Protein AF-A0A4W5QBX3-F1 (afdb_monomer)

Mean predicted aligned error: 14.43 Å

Solvent-accessible surface area (backbone atoms only — not comparable to full-atom values): 14712 Å² total; per-residue (Å²): 121,69,70,59,57,56,52,54,55,37,54,56,52,42,50,60,55,52,44,35,53,56,26,33,59,58,36,80,72,40,35,85,55,50,39,66,34,94,61,33,30,77,83,31,37,89,31,21,78,48,14,6,40,46,46,66,58,32,47,41,42,73,46,80,48,21,86,90,74,59,48,62,76,50,75,52,48,86,57,48,71,67,30,49,48,46,57,30,43,49,45,31,48,71,44,19,46,17,63,48,36,85,30,53,42,80,46,98,50,99,69,30,49,32,43,66,50,84,68,85,70,41,52,67,57,55,50,53,43,46,71,48,32,70,88,52,66,43,61,62,43,55,70,84,60,89,83,67,90,88,55,91,73,70,73,43,94,66,63,40,39,34,52,101,68,48,68,50,40,75,83,65,65,66,79,72,74,77,70,61,96,58,97,68,96,73,80,87,81,58,71,75,56,50,43,51,49,38,56,38,47,55,57,42,50,52,35,63,70,33,79,84,39,90,64,22,74,52,66,40,58,38,81,82,45,52,34,36,58,79,72,88,64,96,44,73,73,58,50,72,33,67,66,49,44,26,40,53,54,54,36,72,73,91

InterPro domains:
  IPR004269 Folate receptor [PTHR10517] (12-171)
  IPR018143 Folate receptor-like [PF03024] (23-152)

Nearest PDB structures (foldseek):
  4kn2-assembly1_A  TM=9.690E-01  e=6.017E-19  Homo sapiens
  4lrh-assembly4_D  TM=9.739E-01  e=1.534E-18  Homo sapiens
  5f4q-assembly3_C  TM=9.404E-01  e=2.042E-15  Homo sapiens
  5jkd-assembly1_B  TM=9.215E-01  e=1.926E-15  Homo sapiens
  5f4e-assembly1_B  TM=9.078E-01  e=6.974E-15  Homo sapiens

Secondary structure (DSSP, 8-state):
-HHHHHHHHHHHHHHHHHHHHS---SSSS--SS-B--TT--GGGGGGTTSBSS-HHHHHHTTSTT-TTT---TTBTBPPPHHHHHHHHHHHHHHHH-TT-GGGEEEEEETTEEEEE------HHHHHHHHHHHTTS--S-SBSSS----SS-------SEEEETTEEEETT---------SS----PPPPHHHHHHHHHHHHHHHHHHH-TTSTTGGGSSBPTTSS-B-PPP-SSHHHHTSHHHHHHHHHTT--

Sequence (254 aa):
MWWVGVLLLSLASRAQSLEKLNMCMDAKHHKKEPGAEGQLYQQCAPWKDNACCTANTSAEAHDDNSYLYNFNWNHCGVMTNKCKKHFTQDTCFYECSPHLGPWIQQVDQSWRKERILHVPLCQEDCHSWWDDCKDDFTCKQDWHYGWDWTTGAVVEWVESFRFLCVHITKELTWSTHTNSREEGTTTPHPPQEAEKKCRVQREALKIVKDSSHLSHRLFTLIPLGKRCRCTKSGTNRTLNSFYPQAIRLMNYLH

pLDDT: mean 71.11, std 18.35, range [27.83, 97.44]

Organism: NCBI:txid62062

Radius of gyration: 20.68 Å; Cα contacts (8 Å, |Δi|>4): 337; chains: 1; bounding box: 44×44×66 Å

Foldseek 3Di:
DVVVVVLVVLVVLQCVLVDLQFAAFQAQAFDRGWAAACQQDDLLVVLRGTWRHHNVQRVQLLDACGPPNRHHPQLQHDFDPQLSVLSSNVSSCQRTRRRQRLQWDADDDPGGRIAGEDPLDALVSLVSNCVSCVPPWDQDQEPPDDDDPPDNGDIDDDQWHDDRHDIHGVVSPDPPPPPDPPPDDDDDDDNVVRNVLNVLQVVLVVLCPDPVRPCVQQQDDDSNNQFGDQDDDDDPVVCPDSSNSSRVSVSVSD

Structure (mmCIF, N/CA/C/O backbone):
data_AF-A0A4W5QBX3-F1
#
_entry.id   AF-A0A4W5QBX3-F1
#
loop_
_atom_site.group_PDB
_atom_site.id
_atom_site.type_symbol
_atom_site.label_atom_id
_atom_site.label_alt_id
_atom_site.label_comp_id
_atom_site.label_asym_id
_atom_site.label_entity_id
_atom_site.label_seq_id
_atom_site.pdbx_PDB_ins_code
_atom_site.Cartn_x
_atom_site.Cartn_y
_atom_site.Cartn_z
_atom_site.occupancy
_atom_site.B_iso_or_equiv
_atom_site.auth_seq_id
_atom_site.auth_comp_id
_atom_site.auth_asym_id
_atom_site.auth_atom_id
_atom_site.pdbx_PDB_model_num
ATOM 1 N N . MET A 1 1 ? -15.078 14.074 47.016 1.00 48.69 1 MET A N 1
ATOM 2 C CA . MET A 1 1 ? -14.606 14.898 45.874 1.00 48.69 1 MET A CA 1
ATOM 3 C C . MET A 1 1 ? -13.404 14.302 45.127 1.00 48.69 1 MET A C 1
ATOM 5 O O . MET A 1 1 ? -13.263 14.584 43.949 1.00 48.69 1 MET A O 1
ATOM 9 N N . TRP A 1 2 ? -12.591 13.421 45.730 1.00 44.94 2 TRP A N 1
ATOM 10 C CA . TRP A 1 2 ?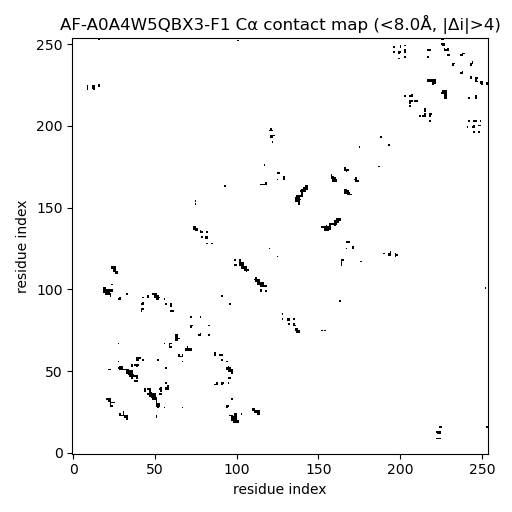 -11.439 12.781 45.058 1.00 44.94 2 TRP A CA 1
ATOM 11 C C . TRP A 1 2 ? -11.806 11.737 43.980 1.00 44.94 2 TRP A C 1
ATOM 13 O O . TRP A 1 2 ? -11.118 11.605 42.973 1.00 44.94 2 TRP A O 1
ATOM 23 N N . TRP A 1 3 ? -12.943 11.052 44.140 1.00 40.66 3 TRP A N 1
ATOM 24 C CA . TRP A 1 3 ? -13.435 10.043 43.190 1.00 40.66 3 TRP A CA 1
ATOM 25 C C . TRP A 1 3 ? -13.812 10.611 41.812 1.00 40.66 3 TRP A C 1
ATOM 27 O O . TRP A 1 3 ? -13.661 9.921 40.810 1.00 40.66 3 TRP A O 1
ATOM 37 N N . VAL A 1 4 ? -14.247 11.875 41.745 1.00 51.78 4 VAL A N 1
ATOM 38 C CA . VAL A 1 4 ? -14.633 12.538 40.485 1.00 51.78 4 VAL A CA 1
ATOM 39 C C . VAL A 1 4 ? -13.396 12.897 39.649 1.00 51.78 4 VAL A C 1
ATOM 41 O O . VAL A 1 4 ? -13.407 12.722 38.434 1.00 51.78 4 VAL A O 1
ATOM 44 N N . GLY A 1 5 ? -12.294 13.306 40.292 1.00 47.97 5 GLY A N 1
ATOM 45 C CA . GLY A 1 5 ? -11.029 13.617 39.611 1.00 47.97 5 GLY A CA 1
ATOM 46 C C . GLY A 1 5 ? -10.346 12.387 39.000 1.00 47.97 5 GLY A C 1
ATOM 47 O O . GLY A 1 5 ? -9.851 12.453 37.878 1.00 47.97 5 GLY A O 1
ATOM 48 N N . VAL A 1 6 ? -10.391 11.238 39.685 1.00 55.91 6 VAL A N 1
ATOM 49 C CA . VAL A 1 6 ? -9.863 9.957 39.167 1.00 55.91 6 VAL A CA 1
ATOM 50 C C . VAL A 1 6 ? -10.701 9.435 37.987 1.00 55.91 6 VAL A C 1
ATOM 52 O O . VAL A 1 6 ? -10.156 8.882 37.026 1.00 55.91 6 VAL A O 1
ATOM 55 N N . LEU A 1 7 ? -12.021 9.652 38.008 1.00 50.53 7 LEU A N 1
ATOM 56 C CA . LEU A 1 7 ? -12.907 9.298 36.894 1.00 50.53 7 LEU A CA 1
ATOM 57 C C . LEU A 1 7 ? -12.647 10.164 35.647 1.00 50.53 7 LEU A C 1
ATOM 59 O O . LEU A 1 7 ? -12.605 9.638 34.539 1.00 50.53 7 LEU A O 1
ATOM 63 N N . LEU A 1 8 ? -12.405 11.468 35.820 1.00 49.91 8 LEU A N 1
ATOM 64 C CA . LEU A 1 8 ? -12.096 12.385 34.714 1.00 49.91 8 LEU A CA 1
ATOM 65 C C . LEU A 1 8 ? -10.722 12.104 34.081 1.00 49.91 8 LEU A C 1
ATOM 67 O O . LEU A 1 8 ? -10.604 12.090 32.858 1.00 49.91 8 LEU A O 1
ATOM 71 N N . LEU A 1 9 ? -9.702 11.798 34.891 1.00 49.25 9 LEU A N 1
ATOM 72 C CA . LEU A 1 9 ? -8.373 11.411 34.395 1.00 49.25 9 LEU A CA 1
ATOM 73 C C . LEU A 1 9 ? -8.393 10.076 33.627 1.00 49.25 9 LEU A C 1
ATOM 75 O O . LEU A 1 9 ? -7.738 9.952 32.595 1.00 49.25 9 LEU A O 1
ATOM 79 N N . SER A 1 10 ? -9.173 9.088 34.078 1.00 47.38 10 SER A N 1
ATOM 80 C CA . SER A 1 10 ? -9.289 7.793 33.382 1.00 47.38 10 SER A CA 1
ATOM 81 C C . SER A 1 10 ? -10.075 7.862 32.063 1.00 47.38 10 SER A C 1
ATOM 83 O O . SER A 1 10 ? -9.756 7.119 31.132 1.00 47.38 10 SER A O 1
ATOM 85 N N . LEU A 1 11 ? -11.048 8.774 31.937 1.00 46.06 11 LEU A N 1
ATOM 86 C CA . LEU A 1 11 ? -11.753 9.050 30.676 1.00 46.06 11 LEU A CA 1
ATOM 87 C C . LEU A 1 11 ? -10.828 9.674 29.616 1.00 46.06 11 LEU A C 1
ATOM 89 O O . LEU A 1 11 ? -10.853 9.240 28.465 1.00 46.06 11 LEU A O 1
ATOM 93 N N . ALA A 1 12 ? -9.966 10.620 30.002 1.00 48.03 12 ALA A N 1
ATOM 94 C CA . ALA A 1 12 ? -9.015 11.263 29.091 1.00 48.03 12 ALA A CA 1
ATOM 95 C C . ALA A 1 12 ? -7.960 10.282 28.537 1.00 48.03 12 ALA A C 1
ATOM 97 O O . ALA A 1 12 ? -7.691 10.270 27.338 1.00 48.03 12 ALA A O 1
ATOM 98 N N . SER A 1 13 ? -7.408 9.394 29.376 1.00 42.81 13 SER A N 1
ATOM 99 C CA . SER A 1 13 ? -6.432 8.383 28.928 1.00 42.81 13 SER A CA 1
ATOM 100 C C . SER A 1 13 ? -7.038 7.300 28.024 1.00 42.81 13 SER A C 1
ATOM 102 O O . SER A 1 13 ? -6.331 6.720 27.205 1.00 42.81 13 SER A O 1
ATOM 104 N N . ARG A 1 14 ? -8.342 7.010 28.162 1.00 40.38 14 ARG A N 1
ATOM 105 C CA . ARG A 1 14 ? -9.081 6.078 27.290 1.00 40.38 14 ARG A CA 1
ATOM 106 C C . ARG A 1 14 ? -9.292 6.626 25.879 1.00 40.38 14 ARG A C 1
ATOM 108 O O . ARG A 1 14 ? -9.291 5.839 24.938 1.00 40.38 14 ARG A O 1
ATOM 115 N N . ALA A 1 15 ? -9.481 7.937 25.741 1.00 45.97 15 ALA A N 1
ATOM 116 C CA . ALA A 1 15 ? -9.607 8.583 24.438 1.00 45.97 15 ALA A CA 1
ATOM 117 C C . ALA A 1 15 ? -8.296 8.467 23.642 1.00 45.97 15 ALA A C 1
ATOM 119 O O . ALA A 1 15 ? -8.322 8.024 22.502 1.00 45.97 15 ALA A O 1
ATOM 120 N N . GLN A 1 16 ? -7.152 8.722 24.285 1.00 46.53 16 GLN A N 1
ATOM 121 C CA . GLN A 1 16 ? -5.835 8.771 23.631 1.00 46.53 16 GLN A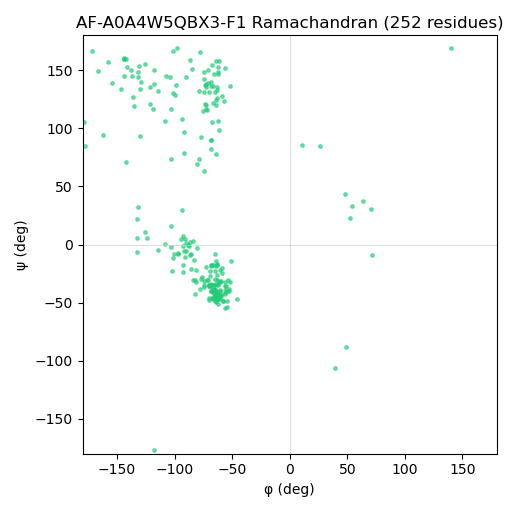 CA 1
ATOM 122 C C . GLN A 1 16 ? -5.337 7.430 23.054 1.00 46.53 16 GLN A C 1
ATOM 124 O O . GLN A 1 16 ? -4.653 7.419 22.033 1.00 46.53 16 GLN A O 1
ATOM 129 N N . SER A 1 17 ? -5.632 6.282 23.683 1.00 52.75 17 SER A N 1
ATOM 130 C CA . SER A 1 17 ? -5.191 4.974 23.156 1.00 52.75 17 SER A CA 1
ATOM 131 C C . SER A 1 17 ? -6.096 4.437 22.044 1.00 52.75 17 SER A C 1
ATOM 133 O O . SER A 1 17 ? -5.606 3.801 21.114 1.00 52.75 17 SER A O 1
ATOM 135 N N . LEU A 1 18 ? -7.400 4.730 22.101 1.00 51.66 18 LEU A N 1
ATOM 136 C CA . LEU A 1 18 ? -8.335 4.435 21.013 1.00 51.66 18 LEU A CA 1
ATOM 137 C C . LEU A 1 18 ? -8.081 5.336 19.794 1.00 51.66 18 LEU A C 1
ATOM 139 O O . LEU A 1 18 ? -8.199 4.869 18.665 1.00 51.66 18 LEU A O 1
ATOM 143 N N . GLU A 1 19 ? -7.674 6.586 20.029 1.00 57.75 19 GLU A N 1
ATOM 144 C CA . GLU A 1 19 ? -7.295 7.557 18.997 1.00 57.75 19 GLU A CA 1
ATOM 145 C C . GLU A 1 19 ? -6.168 7.016 18.103 1.00 57.75 19 GLU A C 1
ATOM 147 O O . GLU A 1 19 ? -6.291 7.053 16.885 1.00 57.75 19 GLU A O 1
ATOM 152 N N . LYS A 1 20 ? -5.137 6.369 18.668 1.00 67.62 20 LYS A N 1
ATOM 153 C CA . LYS A 1 20 ? -4.067 5.746 17.863 1.00 67.62 20 LYS A CA 1
ATOM 154 C C . LYS A 1 20 ? -4.501 4.517 17.061 1.00 67.62 20 LYS A C 1
ATOM 156 O O . LYS A 1 20 ? -3.836 4.162 16.094 1.00 67.62 20 LYS A O 1
ATOM 161 N N . LEU A 1 21 ? -5.569 3.825 17.452 1.00 66.50 21 LEU A N 1
ATOM 162 C CA . LEU A 1 21 ? -6.006 2.598 16.773 1.00 66.50 21 LEU A CA 1
ATOM 163 C C . LEU A 1 21 ? -7.019 2.862 15.650 1.00 66.50 21 LEU A C 1
ATOM 165 O O . LEU A 1 21 ? -7.329 1.946 14.891 1.00 66.50 21 LEU A O 1
ATOM 169 N N . ASN A 1 22 ? -7.543 4.086 15.571 1.00 83.69 22 ASN A N 1
ATOM 170 C CA . ASN A 1 22 ? -8.511 4.516 14.573 1.00 83.69 22 ASN A CA 1
ATOM 171 C C . ASN A 1 22 ? -8.223 5.962 14.151 1.00 83.69 22 ASN A C 1
ATOM 173 O O . ASN A 1 22 ? -8.966 6.881 14.494 1.00 83.69 22 ASN A O 1
ATOM 177 N N . MET A 1 23 ? -7.135 6.148 13.408 1.00 89.62 23 MET A N 1
ATOM 178 C CA . MET A 1 23 ? -6.712 7.443 12.880 1.00 89.62 23 MET A CA 1
ATOM 179 C C . MET A 1 23 ? -6.094 7.303 11.492 1.00 89.62 23 MET A C 1
ATOM 181 O O . MET A 1 23 ? -5.636 6.229 11.102 1.00 89.62 23 MET A O 1
ATOM 185 N N . CYS A 1 24 ? -6.044 8.418 10.774 1.00 94.31 24 CYS A N 1
ATOM 186 C CA . CYS A 1 24 ? -5.325 8.537 9.515 1.00 94.31 24 CYS A CA 1
ATOM 187 C C . CYS A 1 24 ? -4.024 9.305 9.742 1.00 94.31 24 CYS A C 1
ATOM 189 O O . CYS A 1 24 ? -3.992 10.223 10.559 1.00 94.31 24 CYS A O 1
ATOM 191 N N . MET A 1 25 ? -2.960 8.925 9.034 1.00 93.19 25 MET A N 1
ATOM 192 C CA . MET A 1 25 ? -1.722 9.706 9.038 1.00 93.19 25 MET A CA 1
ATOM 193 C C . MET A 1 25 ? -1.870 10.984 8.211 1.00 93.19 25 MET A C 1
ATOM 195 O O . MET A 1 25 ? -2.567 10.984 7.199 1.00 93.19 25 MET A O 1
ATOM 199 N N . ASP A 1 26 ? -1.167 12.047 8.596 1.00 93.06 26 ASP A N 1
ATOM 200 C CA . ASP A 1 26 ? -1.040 13.286 7.815 1.00 93.06 26 ASP A CA 1
ATOM 201 C C . ASP A 1 26 ? -0.013 13.105 6.676 1.00 93.06 26 ASP A C 1
ATOM 203 O O . ASP A 1 26 ? 1.140 13.560 6.727 1.00 93.06 26 ASP A O 1
ATOM 207 N N . ALA A 1 27 ? -0.437 12.358 5.654 1.00 90.75 27 ALA A N 1
ATOM 208 C CA . ALA A 1 27 ? 0.294 12.128 4.412 1.00 90.75 27 ALA A CA 1
ATOM 209 C C . ALA A 1 27 ? -0.480 12.670 3.194 1.00 90.75 27 ALA A C 1
ATOM 211 O O . ALA A 1 27 ? -1.511 13.325 3.319 1.00 90.75 27 ALA A O 1
ATOM 212 N N . LYS A 1 28 ? 0.060 12.450 1.990 1.00 90.31 28 LYS A N 1
ATOM 213 C CA . LYS A 1 28 ? -0.331 13.171 0.767 1.00 90.31 28 LYS A CA 1
ATOM 214 C C . LYS A 1 28 ? -1.806 13.004 0.368 1.00 90.31 28 LYS A C 1
ATOM 216 O O . LYS A 1 28 ? -2.397 13.969 -0.108 1.00 90.31 28 LYS A O 1
ATOM 221 N N . HIS A 1 29 ? -2.378 11.806 0.528 1.00 93.44 29 HIS A N 1
ATOM 222 C CA . HIS A 1 29 ? -3.713 11.457 0.001 1.00 93.44 29 HIS A CA 1
ATOM 223 C C . HIS A 1 29 ? -4.694 10.955 1.065 1.00 93.44 29 HIS A C 1
ATOM 225 O O . HIS A 1 29 ? -5.811 10.547 0.731 1.00 93.44 29 HIS A O 1
ATOM 231 N N . HIS A 1 30 ? -4.295 10.988 2.336 1.00 96.31 30 HIS A N 1
ATOM 232 C CA . HIS A 1 30 ? -5.123 10.544 3.450 1.00 96.31 30 HIS A CA 1
ATOM 233 C C . HIS A 1 30 ? -6.216 11.561 3.754 1.00 96.31 30 HIS A C 1
ATOM 235 O O . HIS A 1 30 ? -6.016 12.776 3.733 1.00 96.31 30 HIS A O 1
ATOM 241 N N . LYS A 1 31 ? -7.392 11.050 4.108 1.00 96.88 31 LYS A N 1
ATOM 242 C CA . LYS A 1 31 ? -8.423 11.831 4.785 1.00 96.88 31 LYS A CA 1
ATOM 243 C C . LYS A 1 31 ? -7.920 12.260 6.160 1.00 96.88 31 LYS A C 1
ATOM 245 O O . LYS A 1 31 ? -7.072 11.608 6.761 1.00 96.88 31 LYS A O 1
ATOM 250 N N . LYS A 1 32 ? -8.518 13.322 6.698 1.00 95.25 32 LYS A N 1
ATOM 251 C CA . LYS A 1 32 ? -8.208 13.799 8.051 1.00 95.25 32 LYS A CA 1
ATOM 252 C C . LYS A 1 32 ? -8.594 12.784 9.133 1.00 95.25 32 LYS A C 1
ATOM 254 O O . LYS A 1 32 ? -7.870 12.621 10.106 1.00 95.25 32 LYS A O 1
ATOM 259 N N . GLU A 1 33 ? -9.734 12.119 8.965 1.00 94.38 33 GLU A N 1
ATOM 260 C CA . GLU A 1 33 ? -10.266 11.144 9.919 1.00 94.38 33 GLU A CA 1
ATOM 261 C C . GLU A 1 33 ? -10.830 9.920 9.177 1.00 94.38 33 GLU A C 1
ATOM 263 O O . GLU A 1 33 ? -11.298 10.057 8.036 1.00 94.38 33 GLU A O 1
ATOM 268 N N . PRO A 1 34 ? -10.798 8.723 9.796 1.00 95.62 34 PRO A N 1
ATOM 269 C CA . PRO A 1 34 ? -11.403 7.528 9.225 1.00 95.62 34 PRO A CA 1
ATOM 270 C C . PRO A 1 34 ? -12.915 7.673 9.046 1.00 95.62 34 PRO A C 1
ATOM 272 O O . PRO A 1 34 ? -13.600 8.293 9.859 1.00 95.62 34 PRO A O 1
ATOM 275 N N . GLY A 1 35 ? -13.456 7.044 8.008 1.00 94.00 35 GLY A N 1
ATOM 276 C CA . GLY A 1 35 ? -14.900 6.975 7.811 1.00 94.00 35 GLY A CA 1
ATOM 277 C C . GLY A 1 35 ? -15.294 6.043 6.676 1.00 94.00 35 GLY A C 1
ATOM 278 O O . GLY A 1 35 ? -14.444 5.635 5.881 1.00 94.00 35 GLY A O 1
ATOM 279 N N . ALA A 1 36 ? -16.582 5.709 6.611 1.00 95.38 36 ALA A N 1
ATOM 280 C CA . ALA A 1 36 ? -17.123 4.837 5.578 1.00 95.38 36 ALA A CA 1
ATOM 281 C C . ALA A 1 36 ? -16.981 5.454 4.174 1.00 95.38 36 ALA A C 1
ATOM 283 O O . ALA A 1 36 ? -17.284 6.624 3.956 1.00 95.38 36 ALA A O 1
ATOM 284 N N . GLU A 1 37 ? -16.557 4.629 3.225 1.00 91.06 37 GLU A N 1
ATOM 285 C CA . GLU A 1 37 ? -16.378 4.913 1.804 1.00 91.06 37 GLU A CA 1
ATOM 286 C C . GLU A 1 37 ? -17.081 3.804 1.015 1.00 91.06 37 GLU A C 1
ATOM 288 O O . GLU A 1 37 ? -16.528 2.734 0.769 1.00 91.06 37 GLU A O 1
ATOM 293 N N . GLY A 1 38 ? -18.339 4.027 0.633 1.00 80.12 38 GLY A N 1
ATOM 294 C CA . GLY A 1 38 ? -19.196 2.974 0.070 1.00 80.12 38 GLY A CA 1
ATOM 295 C C . GLY A 1 38 ? -18.756 2.400 -1.286 1.00 80.12 38 GLY A C 1
ATOM 296 O O . GLY A 1 38 ? -19.351 1.428 -1.743 1.00 80.12 38 GLY A O 1
ATOM 297 N N . GLN A 1 39 ? -17.747 2.985 -1.939 1.00 86.38 39 GLN A N 1
ATOM 298 C CA . GLN A 1 39 ? -17.354 2.672 -3.319 1.00 86.38 39 GLN A CA 1
ATOM 299 C C . GLN A 1 39 ? -15.843 2.440 -3.488 1.00 86.38 39 GLN A C 1
ATOM 301 O O . GLN A 1 39 ? -15.285 2.757 -4.535 1.00 86.38 39 GLN A O 1
ATOM 306 N N . LEU A 1 40 ? -15.159 1.890 -2.478 1.00 94.75 40 LEU A N 1
ATOM 307 C CA . LEU A 1 40 ? -13.742 1.546 -2.642 1.00 94.75 40 LEU A CA 1
ATOM 308 C C . LEU A 1 40 ? -13.540 0.476 -3.724 1.00 94.75 40 LEU A C 1
ATOM 310 O O . LEU A 1 40 ? -14.220 -0.553 -3.749 1.00 94.75 40 LEU A O 1
ATOM 314 N N . TYR A 1 41 ? -12.579 0.730 -4.607 1.00 94.88 41 TYR A N 1
ATOM 315 C CA . TYR A 1 41 ? -12.344 -0.055 -5.808 1.00 94.88 41 TYR A CA 1
ATOM 316 C C . TYR A 1 41 ? -11.598 -1.363 -5.511 1.00 94.88 41 TYR A C 1
ATOM 318 O O . TYR A 1 41 ? -10.581 -1.372 -4.815 1.00 94.88 41 TYR A O 1
ATOM 326 N N . GLN A 1 42 ? -12.115 -2.469 -6.058 1.00 95.44 42 GLN A N 1
ATOM 327 C CA . GLN A 1 42 ? -11.493 -3.800 -6.094 1.00 95.44 42 GLN A CA 1
ATOM 328 C C . GLN A 1 42 ? -10.744 -4.197 -4.801 1.00 95.44 42 GLN A C 1
ATOM 330 O O . GLN A 1 42 ? -11.385 -4.513 -3.799 1.00 95.44 42 GLN A O 1
ATOM 335 N N . GLN A 1 43 ? -9.404 -4.204 -4.801 1.00 94.88 43 GLN A N 1
ATOM 336 C CA . GLN A 1 43 ? -8.581 -4.694 -3.683 1.00 94.88 43 GLN A CA 1
ATOM 337 C C . GLN A 1 43 ? -8.668 -3.814 -2.431 1.00 94.88 43 GLN A C 1
ATOM 339 O O . GLN A 1 43 ? -8.357 -4.271 -1.331 1.00 94.88 43 GLN A O 1
ATOM 344 N N . CYS A 1 44 ? -9.133 -2.571 -2.575 1.00 96.31 44 CYS A N 1
ATOM 345 C CA . CYS A 1 44 ? -9.342 -1.648 -1.466 1.00 96.31 44 CYS A CA 1
ATOM 346 C C . CYS A 1 44 ? -10.737 -1.807 -0.821 1.00 96.31 44 CYS A C 1
ATOM 348 O O . CYS A 1 44 ? -10.986 -1.254 0.251 1.00 96.31 44 CYS A O 1
ATOM 350 N N . ALA A 1 45 ? -11.648 -2.590 -1.415 1.00 95.19 45 ALA A N 1
ATOM 351 C CA . ALA A 1 45 ? -12.991 -2.834 -0.880 1.00 95.19 45 ALA A CA 1
ATOM 352 C C . ALA A 1 45 ? -13.048 -3.308 0.592 1.00 95.19 45 ALA A C 1
ATOM 354 O O . ALA A 1 45 ? -14.004 -2.937 1.278 1.00 95.19 45 ALA A O 1
ATOM 355 N N . PRO A 1 46 ? -12.071 -4.071 1.134 1.00 93.56 46 PRO A N 1
ATOM 356 C CA . PRO A 1 46 ? -12.087 -4.479 2.540 1.00 93.56 46 PRO A CA 1
ATOM 357 C C . PRO A 1 46 ? -12.112 -3.326 3.556 1.00 93.56 46 PRO A C 1
ATOM 359 O O . PRO A 1 46 ? -12.509 -3.547 4.698 1.00 93.56 46 PRO A O 1
ATOM 362 N N . TRP A 1 47 ? -11.711 -2.108 3.170 1.00 94.25 47 TRP A N 1
ATOM 363 C CA . TRP A 1 47 ? -11.718 -0.934 4.053 1.00 94.25 47 TRP A CA 1
ATOM 364 C C . TRP A 1 47 ? -12.996 -0.092 3.965 1.00 94.25 47 TRP A C 1
ATOM 366 O O . TRP A 1 47 ? -13.128 0.869 4.714 1.00 94.25 47 TRP A O 1
ATOM 376 N N . LYS A 1 48 ? -13.961 -0.444 3.105 1.00 93.19 48 LYS A N 1
ATOM 377 C CA . LYS A 1 48 ? -15.120 0.406 2.767 1.00 93.19 48 LYS A CA 1
ATOM 378 C C . LYS A 1 48 ? -15.937 0.898 3.968 1.00 93.19 48 LYS A C 1
ATOM 380 O O . LYS A 1 48 ? -16.514 1.973 3.910 1.00 93.19 48 LYS A O 1
ATOM 385 N N . ASP A 1 49 ? -15.998 0.136 5.057 1.00 91.00 49 ASP A N 1
ATOM 386 C CA . ASP A 1 49 ? -16.813 0.502 6.221 1.00 91.00 49 ASP A CA 1
ATOM 387 C C . ASP A 1 49 ? -16.100 1.524 7.125 1.00 91.00 49 ASP A C 1
ATOM 389 O O . ASP A 1 49 ? -16.750 2.240 7.884 1.00 91.00 49 ASP A O 1
ATOM 393 N N . ASN A 1 50 ? -14.765 1.607 7.047 1.00 91.88 50 ASN A N 1
ATOM 394 C CA . ASN A 1 50 ? -13.945 2.538 7.817 1.00 91.88 50 ASN A CA 1
ATOM 395 C C . ASN A 1 50 ? -12.541 2.682 7.189 1.00 91.88 50 ASN A C 1
ATOM 397 O O . ASN A 1 50 ? -11.645 1.879 7.473 1.00 91.88 50 ASN A O 1
ATOM 401 N N . ALA A 1 51 ? -12.360 3.692 6.333 1.00 96.31 51 ALA A N 1
ATOM 402 C CA . ALA A 1 51 ? -11.141 3.919 5.554 1.00 96.31 51 ALA A CA 1
ATOM 403 C C . ALA A 1 51 ? -10.552 5.318 5.747 1.00 96.31 51 ALA A C 1
ATOM 405 O O . ALA A 1 51 ? -11.279 6.279 6.003 1.00 96.31 51 ALA A O 1
ATOM 406 N N . CYS A 1 52 ? -9.244 5.425 5.513 1.00 97.44 52 CYS A N 1
ATOM 407 C CA . CYS A 1 52 ? -8.491 6.677 5.408 1.00 97.44 52 CYS A CA 1
ATOM 408 C C . CYS A 1 52 ? -8.268 7.171 3.975 1.00 97.44 52 CYS A C 1
ATOM 410 O O . CYS A 1 52 ? -7.827 8.299 3.791 1.00 97.44 52 CYS A O 1
ATOM 412 N N . CYS A 1 53 ? -8.609 6.372 2.969 1.00 97.25 53 CYS A N 1
ATOM 413 C CA . CYS A 1 53 ? -8.527 6.747 1.561 1.00 97.25 53 CYS A CA 1
ATOM 414 C C . CYS A 1 53 ? -9.898 7.201 1.042 1.00 97.25 53 CYS A C 1
ATOM 416 O O . CYS A 1 53 ? -10.910 7.013 1.716 1.00 97.25 53 CYS A O 1
ATOM 418 N N . THR A 1 54 ? -9.933 7.781 -0.158 1.00 96.88 54 THR A N 1
ATOM 419 C CA . THR A 1 54 ? -11.177 8.086 -0.887 1.00 96.88 54 THR A CA 1
ATOM 420 C C . THR A 1 54 ? -11.431 7.052 -1.986 1.00 96.88 54 THR A C 1
ATOM 422 O O . THR A 1 54 ? -10.514 6.323 -2.379 1.00 96.88 54 THR A O 1
ATOM 425 N N . ALA A 1 55 ? -12.643 7.021 -2.548 1.00 96.00 55 ALA A N 1
ATOM 426 C CA . ALA A 1 55 ? -12.933 6.212 -3.737 1.00 96.00 55 ALA A CA 1
ATOM 427 C C . ALA A 1 55 ? -11.953 6.491 -4.900 1.00 96.00 55 ALA A C 1
ATOM 429 O O . ALA A 1 55 ? -11.466 5.546 -5.520 1.00 96.00 55 ALA A O 1
ATOM 430 N N . ASN A 1 56 ? -11.580 7.757 -5.132 1.00 95.69 56 ASN A N 1
ATOM 431 C CA . ASN A 1 56 ? -10.618 8.129 -6.177 1.00 95.69 56 ASN A CA 1
ATOM 432 C C . ASN A 1 56 ? -9.225 7.546 -5.904 1.00 95.69 56 ASN A C 1
ATOM 434 O O . ASN A 1 56 ? -8.665 6.857 -6.748 1.00 95.69 56 ASN A O 1
ATOM 438 N N . THR A 1 57 ? -8.717 7.728 -4.678 1.00 96.31 57 THR A N 1
ATOM 439 C CA . THR A 1 57 ? -7.447 7.130 -4.232 1.00 96.31 57 THR A CA 1
ATOM 440 C C . THR A 1 57 ? -7.446 5.614 -4.438 1.00 96.31 57 THR A C 1
ATOM 442 O O . THR A 1 57 ? -6.448 5.042 -4.864 1.00 96.31 57 THR A O 1
ATOM 445 N N . SER A 1 58 ? -8.572 4.950 -4.162 1.00 96.44 58 SER A N 1
ATOM 446 C CA . SER A 1 58 ? -8.675 3.499 -4.315 1.00 96.44 58 SER A CA 1
ATOM 447 C C . SER A 1 58 ? -8.662 3.027 -5.770 1.00 96.44 58 SER A C 1
ATOM 449 O O . SER A 1 58 ? -8.079 1.983 -6.052 1.00 96.44 58 SER A O 1
ATOM 451 N N . ALA A 1 59 ? -9.266 3.782 -6.693 1.00 95.44 59 ALA A N 1
ATOM 452 C CA . ALA A 1 59 ? -9.204 3.479 -8.121 1.00 95.44 59 ALA A CA 1
ATOM 453 C C . ALA A 1 59 ? -7.763 3.621 -8.631 1.00 95.44 59 ALA A C 1
ATOM 455 O O . ALA A 1 59 ? -7.217 2.709 -9.241 1.00 95.44 59 ALA A O 1
ATOM 456 N N . GLU A 1 60 ? -7.100 4.702 -8.241 1.00 94.62 60 GLU A N 1
ATOM 457 C CA . GLU A 1 60 ? -5.753 5.063 -8.696 1.00 94.62 60 GLU A CA 1
ATOM 458 C C . GLU A 1 60 ? -4.657 4.175 -8.102 1.00 94.62 60 GLU A C 1
ATOM 460 O O . GLU A 1 60 ? -3.568 4.062 -8.656 1.00 94.62 60 GLU A O 1
ATOM 465 N N . ALA A 1 61 ? -4.935 3.475 -7.001 1.00 94.31 61 ALA A N 1
ATOM 466 C CA . ALA A 1 61 ? -4.059 2.416 -6.505 1.00 94.31 61 ALA A CA 1
ATOM 467 C C . ALA A 1 61 ? -3.924 1.233 -7.493 1.00 94.31 61 ALA A C 1
ATOM 469 O O . ALA A 1 61 ? -3.006 0.422 -7.358 1.00 94.31 61 ALA A O 1
ATOM 470 N N . HIS A 1 62 ? -4.836 1.112 -8.467 1.00 94.06 62 HIS A N 1
ATOM 471 C CA . HIS A 1 62 ? -4.865 0.027 -9.453 1.00 94.06 62 HIS A CA 1
ATOM 472 C C . HIS A 1 62 ? -4.298 0.434 -10.824 1.00 94.06 62 HIS A C 1
ATOM 474 O O . HIS A 1 62 ? -4.025 -0.447 -11.647 1.00 94.06 62 HIS A O 1
ATOM 480 N N . ASP A 1 63 ? -4.078 1.731 -11.050 1.00 89.50 63 ASP A N 1
ATOM 481 C CA . ASP A 1 63 ? -3.586 2.265 -12.318 1.00 89.50 63 ASP A CA 1
ATOM 482 C C . ASP A 1 63 ? -2.051 2.340 -12.361 1.00 89.50 63 ASP A C 1
ATOM 484 O O . ASP A 1 63 ? -1.371 2.611 -11.366 1.00 89.50 63 ASP A O 1
ATOM 488 N N . ASP A 1 64 ? -1.488 2.087 -13.545 1.00 81.94 64 ASP A N 1
ATOM 489 C CA . ASP A 1 64 ? -0.063 2.293 -13.817 1.00 81.94 64 ASP A CA 1
ATOM 490 C C . ASP A 1 64 ? 0.234 3.794 -13.924 1.00 81.94 64 ASP A C 1
ATOM 492 O O . ASP A 1 64 ? -0.522 4.524 -14.562 1.00 81.94 64 ASP A O 1
ATOM 496 N N . ASN A 1 65 ? 1.349 4.265 -13.349 1.00 78.69 65 ASN A N 1
ATOM 497 C CA . ASN A 1 65 ? 1.717 5.690 -13.338 1.00 78.69 65 ASN A CA 1
ATOM 498 C C . ASN A 1 65 ? 0.624 6.609 -12.764 1.00 78.69 65 ASN A C 1
ATOM 500 O O . ASN A 1 65 ? 0.483 7.756 -13.190 1.00 78.69 65 ASN A O 1
ATOM 504 N N . SER A 1 66 ? -0.143 6.118 -11.789 1.00 84.00 66 SER A N 1
ATOM 505 C CA . SER A 1 66 ? -1.225 6.894 -11.185 1.00 84.00 66 SER A CA 1
ATOM 506 C C . SER A 1 66 ? -0.718 8.166 -10.509 1.00 84.00 66 SER A C 1
ATOM 508 O O . SER A 1 66 ? 0.444 8.256 -10.089 1.00 84.00 66 SER A O 1
ATOM 510 N N . TYR A 1 67 ? -1.591 9.161 -10.331 1.00 83.94 67 TYR A N 1
ATOM 511 C CA . TYR A 1 67 ? -1.180 10.441 -9.736 1.00 83.94 67 TYR A CA 1
ATOM 512 C C . TYR A 1 67 ? -0.713 10.307 -8.277 1.00 83.94 67 TYR A C 1
ATOM 514 O O . TYR A 1 67 ? -0.118 11.246 -7.725 1.00 83.94 67 TYR A O 1
ATOM 522 N N . LEU A 1 68 ? -0.990 9.165 -7.631 1.00 84.38 68 LEU A N 1
ATOM 523 C CA . LEU A 1 68 ? -0.632 8.935 -6.238 1.00 84.38 68 LEU A CA 1
ATOM 524 C C . LEU A 1 68 ? 0.873 9.140 -6.041 1.00 84.38 68 LEU A C 1
ATOM 526 O O . LEU A 1 68 ? 1.291 10.013 -5.262 1.00 84.38 68 LEU A O 1
ATOM 530 N N . TYR A 1 69 ? 1.650 8.413 -6.845 1.00 78.88 69 TYR A N 1
ATOM 531 C CA . TYR A 1 69 ? 3.108 8.338 -6.769 1.00 78.88 69 TYR A CA 1
ATOM 532 C C . TYR A 1 69 ? 3.814 8.511 -8.118 1.00 78.88 69 TYR A C 1
ATOM 534 O O . TYR A 1 69 ? 5.038 8.609 -8.130 1.00 78.88 69 TYR A O 1
ATOM 542 N N . ASN A 1 70 ? 3.071 8.574 -9.230 1.00 81.31 70 ASN A N 1
ATOM 543 C CA . ASN A 1 70 ? 3.599 8.587 -10.598 1.00 81.31 70 ASN A CA 1
ATOM 544 C C . ASN A 1 70 ? 4.645 7.478 -10.815 1.00 81.31 70 ASN A C 1
ATOM 546 O O . ASN A 1 70 ? 5.736 7.717 -11.334 1.00 81.31 70 ASN A O 1
ATOM 550 N N . PHE A 1 71 ? 4.338 6.281 -10.308 1.00 81.44 71 PHE A N 1
ATOM 551 C CA . PHE A 1 71 ? 5.270 5.162 -10.261 1.00 81.44 71 PHE A CA 1
ATOM 552 C C . PHE A 1 71 ? 4.982 4.157 -11.376 1.00 81.44 71 PHE A C 1
ATOM 554 O O . PHE A 1 71 ? 3.847 3.699 -11.530 1.00 81.44 71 PHE A O 1
ATOM 561 N N . ASN A 1 72 ? 6.029 3.782 -12.111 1.00 84.44 72 ASN A N 1
ATOM 562 C CA . ASN A 1 72 ? 5.949 2.776 -13.160 1.00 84.44 72 ASN A CA 1
ATOM 563 C C . ASN A 1 72 ? 6.316 1.397 -12.610 1.00 84.44 72 ASN A C 1
ATOM 565 O O . ASN A 1 72 ? 7.490 1.103 -12.377 1.00 84.44 72 ASN A O 1
ATOM 569 N N . TRP A 1 73 ? 5.332 0.512 -12.462 1.00 84.75 73 TRP A N 1
ATOM 570 C CA . TRP A 1 73 ? 5.580 -0.876 -12.059 1.00 84.75 73 TRP A CA 1
ATOM 571 C C . TRP A 1 73 ? 6.423 -1.642 -13.084 1.00 84.75 73 TRP A C 1
ATOM 573 O O . TRP A 1 73 ? 7.177 -2.531 -12.710 1.00 84.75 73 TRP A O 1
ATOM 583 N N . ASN A 1 74 ? 6.376 -1.242 -14.357 1.00 85.06 74 ASN A N 1
ATOM 584 C CA . ASN A 1 74 ? 7.064 -1.906 -15.462 1.00 85.06 74 ASN A CA 1
ATOM 585 C C . ASN A 1 74 ? 8.452 -1.305 -15.769 1.00 85.06 74 ASN A C 1
ATOM 587 O O . ASN A 1 74 ? 8.893 -1.277 -16.920 1.00 85.06 74 ASN A O 1
ATOM 591 N N . HIS A 1 75 ? 9.132 -0.753 -14.762 1.00 80.00 75 HIS A N 1
ATOM 592 C CA . HIS A 1 75 ? 10.349 0.051 -14.933 1.00 80.00 75 HIS A CA 1
ATOM 593 C C . HIS A 1 75 ? 11.576 -0.738 -15.435 1.00 80.00 75 HIS A C 1
ATOM 595 O O . HIS A 1 75 ? 12.494 -0.121 -15.967 1.00 80.00 75 HIS A O 1
ATOM 601 N N . CYS A 1 76 ? 11.589 -2.073 -15.333 1.00 80.75 76 CYS A N 1
ATOM 602 C CA . CYS A 1 76 ? 12.672 -2.927 -15.858 1.00 80.75 76 CYS A CA 1
ATOM 603 C C . CYS A 1 76 ? 12.143 -4.131 -16.666 1.00 80.75 76 CYS A C 1
ATOM 605 O O . CYS A 1 76 ? 12.823 -5.147 -16.794 1.00 80.75 76 CYS A O 1
ATOM 607 N N . GLY A 1 77 ? 10.913 -4.037 -17.183 1.00 82.00 77 GLY A N 1
ATOM 608 C CA . GLY A 1 77 ? 10.197 -5.129 -17.850 1.00 82.00 77 GLY A CA 1
ATOM 609 C C . GLY A 1 77 ? 8.719 -5.150 -17.466 1.00 82.00 77 GLY A C 1
ATOM 610 O O . GLY A 1 77 ? 8.312 -4.441 -16.553 1.00 82.00 77 GLY A O 1
ATOM 611 N N . VAL A 1 78 ? 7.901 -5.943 -18.163 1.00 88.12 78 VAL A N 1
ATOM 612 C CA . VAL A 1 78 ? 6.475 -6.083 -17.819 1.00 88.12 78 VAL A CA 1
ATOM 613 C C . VAL A 1 78 ? 6.348 -6.892 -16.530 1.00 88.12 78 VAL A C 1
ATOM 615 O O . VAL A 1 78 ? 6.701 -8.069 -16.517 1.00 88.12 78 VAL A O 1
ATOM 618 N N . MET A 1 79 ? 5.825 -6.267 -15.474 1.00 88.00 79 MET A N 1
ATOM 619 C CA . MET A 1 79 ? 5.542 -6.930 -14.205 1.00 88.00 79 MET A CA 1
ATOM 620 C C . MET A 1 79 ? 4.323 -7.844 -14.347 1.00 88.00 79 MET A C 1
ATOM 622 O O . MET A 1 79 ? 3.289 -7.467 -14.906 1.00 88.00 79 MET A O 1
ATOM 626 N N . THR A 1 80 ? 4.415 -9.055 -13.810 1.00 91.00 80 THR A N 1
ATOM 627 C CA . THR A 1 80 ? 3.319 -10.014 -13.820 1.00 91.00 80 THR A CA 1
ATOM 628 C C . THR A 1 80 ? 2.146 -9.528 -12.967 1.00 91.00 80 THR A C 1
ATOM 630 O O . THR A 1 80 ? 2.307 -8.912 -11.912 1.00 91.00 80 THR A O 1
ATOM 633 N N . ASN A 1 81 ? 0.923 -9.877 -13.378 1.00 93.88 81 ASN A N 1
ATOM 634 C CA . ASN A 1 81 ? -0.286 -9.512 -12.631 1.00 93.88 81 ASN A CA 1
ATOM 635 C C . ASN A 1 81 ? -0.298 -10.073 -11.197 1.00 93.88 81 ASN A C 1
ATOM 637 O O . ASN A 1 81 ? -0.861 -9.438 -10.307 1.00 93.88 81 ASN A O 1
ATOM 641 N N . LYS A 1 82 ? 0.317 -11.246 -10.962 1.00 93.25 82 LYS A N 1
ATOM 642 C CA . LYS A 1 82 ? 0.435 -11.840 -9.618 1.00 93.25 82 LYS A CA 1
ATOM 643 C C . LYS A 1 82 ? 1.306 -10.973 -8.704 1.00 93.25 82 LYS A C 1
ATOM 645 O O . LYS A 1 82 ? 0.889 -10.681 -7.589 1.00 93.25 82 LYS A O 1
ATOM 650 N N . CYS A 1 83 ? 2.434 -10.475 -9.207 1.00 88.06 83 CYS A N 1
ATOM 651 C CA . CYS A 1 83 ? 3.320 -9.595 -8.460 1.00 88.06 83 CYS A CA 1
ATOM 652 C C . CYS A 1 83 ? 2.694 -8.208 -8.250 1.00 88.06 83 CYS A C 1
ATOM 654 O O . CYS A 1 83 ? 2.597 -7.728 -7.119 1.00 88.06 83 CYS A O 1
ATOM 656 N N . LYS A 1 84 ? 2.151 -7.605 -9.319 1.00 91.81 84 LYS A N 1
ATOM 657 C CA . LYS A 1 84 ? 1.493 -6.288 -9.275 1.00 91.81 84 LYS A CA 1
ATOM 658 C C . LYS A 1 84 ? 0.343 -6.236 -8.265 1.00 91.81 84 LYS A C 1
ATOM 660 O O . LYS A 1 84 ? 0.161 -5.226 -7.589 1.00 91.81 84 LYS A O 1
ATOM 665 N N . LYS A 1 85 ? -0.402 -7.336 -8.105 1.00 93.38 85 LYS A N 1
ATOM 666 C CA . LYS A 1 85 ? -1.485 -7.442 -7.119 1.00 93.38 85 LYS A CA 1
ATOM 667 C C . LYS A 1 85 ? -1.012 -7.120 -5.697 1.00 93.38 85 LYS A C 1
ATOM 669 O O . LYS A 1 85 ? -1.717 -6.418 -4.984 1.00 93.38 85 LYS A O 1
ATOM 674 N N . HIS A 1 86 ? 0.173 -7.574 -5.291 1.00 88.94 86 HIS A N 1
ATOM 675 C CA . HIS A 1 86 ? 0.694 -7.289 -3.950 1.00 88.94 86 HIS A CA 1
ATOM 676 C C . HIS A 1 86 ? 1.038 -5.814 -3.757 1.00 88.94 86 HIS A C 1
ATOM 678 O O . HIS A 1 86 ? 0.693 -5.244 -2.727 1.00 88.94 86 HIS A O 1
ATOM 684 N N . PHE A 1 87 ? 1.618 -5.166 -4.767 1.00 90.81 87 PHE A N 1
ATOM 685 C CA . PHE A 1 87 ? 1.894 -3.728 -4.729 1.00 90.81 87 PHE A CA 1
ATOM 686 C C . PHE A 1 87 ? 0.614 -2.878 -4.675 1.00 90.81 87 PHE A C 1
ATOM 688 O O . PHE A 1 87 ? 0.540 -1.899 -3.927 1.00 90.81 87 PHE A O 1
ATOM 695 N N . THR A 1 88 ? -0.433 -3.272 -5.406 1.00 92.56 88 THR A N 1
ATOM 696 C CA . THR A 1 88 ? -1.762 -2.654 -5.279 1.00 92.56 88 THR A CA 1
ATOM 697 C C . THR A 1 88 ? -2.347 -2.872 -3.883 1.00 92.56 88 THR A C 1
ATOM 699 O O . THR A 1 88 ? -2.865 -1.934 -3.277 1.00 92.56 88 THR A O 1
ATOM 702 N N . GLN A 1 89 ? -2.238 -4.085 -3.337 1.00 91.00 89 GLN A N 1
ATOM 703 C CA . GLN A 1 89 ? -2.739 -4.411 -2.006 1.00 91.00 89 GLN A CA 1
ATOM 704 C C . GLN A 1 89 ? -2.011 -3.631 -0.899 1.00 91.00 89 GLN A C 1
ATOM 706 O O . GLN A 1 89 ? -2.671 -3.166 0.035 1.00 91.00 89 GLN A O 1
ATOM 711 N N . ASP A 1 90 ? -0.692 -3.460 -1.017 1.00 91.00 90 ASP A N 1
ATOM 712 C CA . ASP A 1 90 ? 0.135 -2.628 -0.135 1.00 91.00 90 ASP A CA 1
ATOM 713 C C . ASP A 1 90 ? -0.259 -1.150 -0.232 1.00 91.00 90 ASP A C 1
ATOM 715 O O . ASP A 1 90 ? -0.465 -0.496 0.788 1.00 91.00 90 ASP A O 1
ATOM 719 N N . THR A 1 91 ? -0.498 -0.645 -1.447 1.00 91.75 91 THR A N 1
ATOM 720 C CA . THR A 1 91 ? -1.007 0.721 -1.655 1.00 91.75 91 THR A CA 1
ATOM 721 C C . THR A 1 91 ? -2.373 0.907 -0.986 1.00 91.75 91 THR A C 1
ATOM 723 O O . THR A 1 91 ? -2.557 1.853 -0.225 1.00 91.75 91 THR A O 1
ATOM 726 N N . CYS A 1 92 ? -3.321 -0.024 -1.165 1.00 93.31 92 CYS A N 1
ATOM 727 C CA . CYS A 1 92 ? -4.600 0.018 -0.447 1.00 93.31 92 CYS A CA 1
ATOM 728 C C . CYS A 1 92 ? -4.399 -0.016 1.077 1.00 93.31 92 CYS A C 1
ATOM 730 O O . CYS A 1 92 ? -5.061 0.720 1.805 1.00 93.31 92 CYS A O 1
ATOM 732 N N . PHE A 1 93 ? -3.492 -0.853 1.584 1.00 93.38 93 PHE A N 1
ATOM 733 C CA . PHE A 1 93 ? -3.215 -0.944 3.017 1.00 93.38 93 PHE A CA 1
ATOM 734 C C . PHE A 1 93 ? -2.644 0.366 3.575 1.00 93.38 93 PHE A C 1
ATOM 736 O O . PHE A 1 93 ? -3.134 0.850 4.598 1.00 93.38 93 PHE A O 1
ATOM 743 N N . TYR A 1 94 ? -1.666 0.954 2.886 1.00 91.75 94 TYR A N 1
ATOM 744 C CA . TYR A 1 94 ? -1.024 2.215 3.247 1.00 91.75 94 TYR A CA 1
ATOM 745 C C . TYR A 1 94 ? -2.010 3.390 3.228 1.00 91.75 94 TYR A C 1
ATOM 747 O O . TYR A 1 94 ? -2.071 4.167 4.181 1.00 91.75 94 TYR A O 1
ATOM 755 N N . GLU A 1 95 ? -2.812 3.507 2.168 1.00 95.31 95 GLU A N 1
ATOM 756 C CA . GLU A 1 95 ? -3.735 4.629 1.977 1.00 95.31 95 GLU A CA 1
ATOM 757 C C . GLU A 1 95 ? -5.010 4.498 2.820 1.00 95.31 95 GLU A C 1
ATOM 759 O O . GLU A 1 95 ? -5.533 5.484 3.339 1.00 95.31 95 GLU A O 1
ATOM 764 N N . CYS A 1 96 ? -5.547 3.284 2.964 1.00 95.50 96 CYS A N 1
ATOM 765 C CA . CYS A 1 96 ? -6.895 3.091 3.492 1.00 95.50 96 CYS A CA 1
ATOM 766 C C . CYS A 1 96 ? -6.945 2.646 4.953 1.00 95.50 96 CYS A C 1
ATOM 768 O O . CYS A 1 96 ? -7.981 2.846 5.584 1.00 95.50 96 CYS A O 1
ATOM 770 N N . SER A 1 97 ? -5.896 2.036 5.515 1.00 93.88 97 SER A N 1
ATOM 771 C CA . SER A 1 97 ? -5.986 1.448 6.856 1.00 93.88 97 SER A CA 1
ATOM 772 C C . SER A 1 97 ? -6.016 2.508 7.966 1.00 93.88 97 SER A C 1
ATOM 774 O O . SER A 1 97 ? -5.025 3.212 8.151 1.00 93.88 97 SER A O 1
ATOM 776 N N . PRO A 1 98 ? -7.075 2.562 8.801 1.00 92.94 98 PRO A N 1
ATOM 777 C CA . PRO A 1 98 ? -7.120 3.476 9.943 1.00 92.94 98 PRO A CA 1
ATOM 778 C C . PRO A 1 98 ? -6.418 2.921 11.193 1.00 92.94 98 PRO A C 1
ATOM 780 O O . PRO A 1 98 ? -6.442 3.535 12.255 1.00 92.94 98 PRO A O 1
ATOM 783 N N . HIS A 1 99 ? -5.812 1.733 11.096 1.00 85.50 99 HIS A N 1
ATOM 784 C CA . HIS A 1 99 ? -5.243 1.012 12.242 1.00 85.50 99 HIS A CA 1
ATOM 785 C C . HIS A 1 99 ? -3.718 1.119 12.307 1.00 85.50 99 HIS A C 1
ATOM 787 O O . HIS A 1 99 ? -3.069 0.311 12.966 1.00 85.50 99 HIS A O 1
ATOM 793 N N . LEU A 1 100 ? -3.137 2.074 11.580 1.00 84.31 100 LEU A N 1
ATOM 794 C CA . LEU A 1 100 ? -1.690 2.212 11.449 1.00 84.31 100 LEU A CA 1
ATOM 795 C C . LEU A 1 100 ? -1.054 3.111 12.516 1.00 84.31 100 LEU A C 1
ATOM 797 O O . LEU A 1 100 ? 0.172 3.187 12.584 1.00 84.31 100 LEU A O 1
ATOM 801 N N . GLY A 1 101 ? -1.854 3.754 13.371 1.00 83.38 101 GLY A N 1
ATOM 802 C CA . GLY A 1 101 ? -1.370 4.7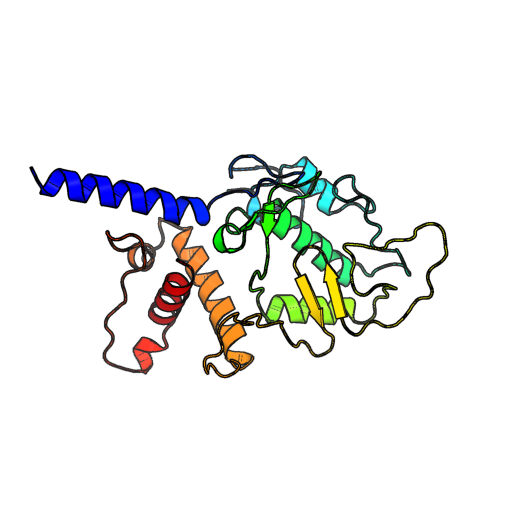63 14.314 1.00 83.38 101 GLY A CA 1
ATOM 803 C C . GLY A 1 101 ? -0.256 4.343 15.279 1.00 83.38 101 GLY A C 1
ATOM 804 O O . GLY A 1 101 ? 0.606 5.182 15.539 1.00 83.38 101 GLY A O 1
ATOM 805 N N . PRO A 1 102 ? -0.144 3.082 15.752 1.00 81.75 102 PRO A N 1
ATOM 806 C CA . PRO A 1 102 ? 1.011 2.663 16.554 1.00 81.75 102 PRO A CA 1
ATOM 807 C C . PRO A 1 102 ? 2.361 2.778 15.828 1.00 81.75 102 PRO A C 1
ATOM 809 O O . PRO A 1 102 ? 3.397 2.867 16.483 1.00 81.75 102 PRO A O 1
ATOM 812 N N . TRP A 1 103 ? 2.353 2.789 14.492 1.00 81.69 103 TRP A N 1
ATOM 813 C CA . TRP A 1 103 ? 3.548 2.828 13.645 1.00 81.69 103 TRP A CA 1
ATOM 814 C C . TRP A 1 103 ? 3.755 4.170 12.943 1.00 81.69 103 TRP A C 1
ATOM 816 O O . TRP A 1 103 ? 4.728 4.310 12.200 1.00 81.69 103 TRP A O 1
ATOM 826 N N . ILE A 1 104 ? 2.869 5.147 13.159 1.00 84.88 104 ILE A N 1
ATOM 827 C CA . ILE A 1 104 ? 3.010 6.496 12.610 1.00 84.88 104 ILE A CA 1
ATOM 828 C C . ILE A 1 104 ? 4.164 7.220 13.314 1.00 84.88 104 ILE A C 1
ATOM 830 O O . ILE A 1 104 ? 4.249 7.262 14.542 1.00 84.88 104 ILE A O 1
ATOM 834 N N . GLN A 1 105 ? 5.048 7.814 12.518 1.00 84.75 105 GLN A N 1
ATOM 835 C CA . GLN A 1 105 ? 6.141 8.666 12.960 1.00 84.75 105 GLN A CA 1
ATOM 836 C C . GLN A 1 105 ? 6.129 9.978 12.177 1.00 84.75 105 GLN A C 1
ATOM 838 O O . GLN A 1 105 ? 5.905 9.999 10.964 1.00 84.75 105 GLN A O 1
ATOM 843 N N . GLN A 1 106 ? 6.407 11.067 12.887 1.00 87.31 106 GLN A N 1
ATOM 844 C CA . GLN A 1 106 ? 6.574 12.395 12.309 1.00 87.31 106 GLN A CA 1
ATOM 845 C C . GLN A 1 106 ? 7.851 12.446 11.466 1.00 87.31 106 GLN A C 1
ATOM 847 O O . GLN A 1 106 ? 8.884 11.887 11.846 1.00 87.31 106 GLN A O 1
ATOM 852 N N . VAL A 1 107 ? 7.780 13.119 10.323 1.00 84.69 107 VAL A N 1
ATOM 853 C CA . VAL A 1 107 ? 8.909 13.320 9.414 1.00 84.69 107 VAL A CA 1
ATOM 854 C C . VAL A 1 107 ? 8.951 14.743 8.894 1.00 84.69 107 VAL A C 1
ATOM 856 O O . VAL A 1 107 ? 7.927 15.353 8.615 1.00 84.69 107 VAL A O 1
ATOM 859 N N . ASP A 1 108 ? 10.168 15.242 8.712 1.00 79.56 108 ASP A N 1
ATOM 860 C CA . ASP A 1 108 ? 10.418 16.556 8.131 1.00 79.56 108 ASP A CA 1
ATOM 861 C C . ASP A 1 108 ? 10.598 16.422 6.609 1.00 79.56 108 ASP A C 1
ATOM 863 O O . ASP A 1 108 ? 11.712 16.309 6.094 1.00 79.56 108 ASP A O 1
ATOM 867 N N . GLN A 1 109 ? 9.483 16.286 5.882 1.00 79.38 109 GLN A N 1
ATOM 868 C CA . GLN A 1 109 ? 9.458 16.213 4.417 1.00 79.38 109 GLN A CA 1
ATOM 869 C C . GLN A 1 109 ? 8.406 17.170 3.847 1.00 79.38 109 GLN A C 1
ATOM 871 O O . GLN A 1 109 ? 7.327 17.342 4.403 1.00 79.38 109 GLN A O 1
ATOM 876 N N . SER A 1 110 ? 8.692 17.773 2.690 1.00 76.75 110 SER A N 1
ATOM 877 C CA . SER A 1 110 ? 7.825 18.799 2.085 1.00 76.75 110 SER A CA 1
ATOM 878 C C . SER A 1 110 ? 6.443 18.294 1.651 1.00 76.75 110 SER A C 1
ATOM 880 O O . SER A 1 110 ? 5.520 19.092 1.518 1.00 76.75 110 SER A O 1
ATOM 882 N N . TRP A 1 111 ? 6.290 16.988 1.416 1.00 69.06 111 TRP A N 1
ATOM 883 C CA . TRP A 1 111 ? 5.088 16.384 0.830 1.00 69.06 111 TRP A CA 1
ATOM 884 C C . TRP A 1 111 ? 4.319 15.443 1.774 1.00 69.06 111 TRP A C 1
ATOM 886 O O . TRP A 1 111 ? 3.255 14.953 1.399 1.00 69.06 111 TRP A O 1
ATOM 896 N N . ARG A 1 112 ? 4.835 15.180 2.982 1.00 81.25 112 ARG A N 1
ATOM 897 C CA . ARG A 1 112 ? 4.147 14.429 4.046 1.00 81.25 112 ARG A CA 1
ATOM 898 C C . ARG A 1 112 ? 4.695 14.836 5.409 1.00 81.25 112 ARG A C 1
ATOM 900 O O . ARG A 1 112 ? 5.908 14.975 5.549 1.00 81.25 112 ARG A O 1
ATOM 907 N N . LYS A 1 113 ? 3.822 14.981 6.405 1.00 87.88 113 LYS A N 1
ATOM 908 C CA . LYS A 1 113 ? 4.235 15.274 7.789 1.00 87.88 113 LYS A CA 1
ATOM 909 C C . LYS A 1 113 ? 4.417 14.004 8.606 1.00 87.88 113 LYS A C 1
ATOM 911 O O . LYS A 1 113 ? 5.175 13.976 9.569 1.00 87.88 113 LYS A O 1
ATOM 916 N N . GLU A 1 114 ? 3.749 12.934 8.195 1.00 90.94 114 GLU A N 1
ATOM 917 C CA . GLU A 1 114 ? 3.788 11.641 8.856 1.00 90.94 114 GLU A CA 1
ATOM 918 C C . GLU A 1 114 ? 4.064 10.504 7.868 1.00 90.94 114 GLU A C 1
ATOM 920 O O . GLU A 1 114 ? 3.770 10.581 6.673 1.00 90.94 114 GLU A O 1
ATOM 925 N N . ARG A 1 115 ? 4.652 9.419 8.372 1.00 87.31 115 ARG A N 1
ATOM 926 C CA . ARG A 1 115 ? 4.799 8.143 7.660 1.00 87.31 115 ARG A CA 1
ATOM 927 C C . ARG A 1 115 ? 4.655 6.992 8.638 1.00 87.31 115 ARG A C 1
ATOM 929 O O . ARG A 1 115 ? 4.935 7.152 9.821 1.00 87.31 115 ARG A O 1
ATOM 936 N N . ILE A 1 116 ? 4.344 5.807 8.133 1.00 81.31 116 ILE A N 1
ATOM 937 C CA . ILE A 1 116 ? 4.459 4.589 8.935 1.00 81.31 116 ILE A CA 1
ATOM 938 C C . ILE A 1 116 ? 5.889 4.048 8.891 1.00 81.31 116 ILE A C 1
ATOM 940 O O . ILE A 1 116 ? 6.648 4.273 7.943 1.00 81.31 116 ILE A O 1
ATOM 944 N N . LEU A 1 117 ? 6.288 3.364 9.954 1.00 76.25 117 LEU A N 1
ATOM 945 C CA . LEU A 1 117 ? 7.601 2.758 10.095 1.00 76.25 117 LEU A CA 1
ATOM 946 C C . LEU A 1 117 ? 7.469 1.465 10.903 1.00 76.25 117 LEU A C 1
ATOM 948 O O . LEU A 1 117 ? 6.864 1.460 11.968 1.00 76.25 117 LEU A O 1
ATOM 952 N N . HIS A 1 118 ? 8.109 0.391 10.427 1.00 70.44 118 HIS A N 1
ATOM 953 C CA . HIS A 1 118 ? 8.242 -0.877 11.162 1.00 70.44 118 HIS A CA 1
ATOM 954 C C . HIS A 1 118 ? 6.894 -1.570 11.425 1.00 70.44 118 HIS A C 1
ATOM 956 O O . HIS A 1 118 ? 6.683 -2.160 12.484 1.00 70.44 118 HIS A O 1
ATOM 962 N N . VAL A 1 119 ? 5.978 -1.497 10.455 1.00 73.38 119 VAL A N 1
ATOM 963 C CA . VAL A 1 119 ? 4.703 -2.217 10.518 1.00 73.38 119 VAL A CA 1
ATOM 964 C C . VAL A 1 119 ? 4.983 -3.726 10.453 1.00 73.38 119 VAL A C 1
ATOM 966 O O . VAL A 1 119 ? 5.594 -4.179 9.483 1.00 73.38 119 VAL A O 1
ATOM 969 N N . PRO A 1 120 ? 4.568 -4.520 11.456 1.00 72.50 120 PRO A N 1
ATOM 970 C CA . PRO A 1 120 ? 4.785 -5.956 11.477 1.00 72.50 120 PRO A CA 1
ATOM 971 C C . PRO A 1 120 ? 3.780 -6.628 10.541 1.00 72.50 120 PRO A C 1
ATOM 973 O O . PRO A 1 120 ? 2.652 -6.935 10.930 1.00 72.50 120 PRO A O 1
ATOM 976 N N . LEU A 1 121 ? 4.181 -6.823 9.287 1.00 70.44 121 LEU A N 1
ATOM 977 C CA . LEU A 1 121 ? 3.403 -7.612 8.340 1.00 70.44 121 LEU A CA 1
ATOM 978 C C . LEU A 1 121 ? 3.377 -9.087 8.736 1.00 70.44 121 LEU A C 1
ATOM 980 O O . LEU A 1 121 ? 4.284 -9.592 9.404 1.00 70.44 121 LEU A O 1
ATOM 984 N N . CYS A 1 122 ? 2.323 -9.777 8.304 1.00 74.94 122 CYS A N 1
ATOM 985 C CA . CYS A 1 122 ? 2.212 -11.207 8.537 1.00 74.94 122 CYS A CA 1
ATOM 986 C C . CYS A 1 122 ? 3.231 -11.946 7.673 1.00 74.94 122 CYS A C 1
ATOM 988 O O . CYS A 1 122 ? 3.412 -11.609 6.504 1.00 74.94 122 CYS A O 1
ATOM 990 N N . GLN A 1 123 ? 3.879 -12.963 8.239 1.00 71.00 123 GLN A N 1
ATOM 991 C CA . GLN A 1 123 ? 4.874 -13.753 7.515 1.00 71.00 123 GLN A CA 1
ATOM 992 C C . GLN A 1 123 ? 4.278 -14.355 6.237 1.00 71.00 123 GLN A C 1
ATOM 994 O O . GLN A 1 123 ? 4.921 -14.334 5.193 1.00 71.00 123 GLN A O 1
ATOM 999 N N . GLU A 1 124 ? 3.028 -14.813 6.293 1.00 73.62 124 GLU A N 1
ATOM 1000 C CA . GLU A 1 124 ? 2.329 -15.375 5.142 1.00 73.62 124 GLU A CA 1
ATOM 1001 C C . GLU A 1 124 ? 2.109 -14.340 4.026 1.00 73.62 124 GLU A C 1
ATOM 1003 O O . GLU A 1 124 ? 2.206 -14.693 2.852 1.00 73.62 124 GLU A O 1
ATOM 1008 N N . ASP A 1 125 ? 1.868 -13.069 4.375 1.00 76.38 125 ASP A N 1
ATOM 1009 C CA . ASP A 1 125 ? 1.729 -11.992 3.384 1.00 76.38 125 ASP A CA 1
ATOM 1010 C C . ASP A 1 125 ? 3.068 -11.731 2.693 1.00 76.38 125 ASP A C 1
ATOM 1012 O O . ASP A 1 125 ? 3.133 -11.670 1.468 1.00 76.38 125 ASP A O 1
ATOM 1016 N N . CYS A 1 126 ? 4.150 -11.636 3.473 1.00 75.00 126 CYS A N 1
ATOM 1017 C CA . CYS A 1 126 ? 5.498 -11.433 2.945 1.00 75.00 126 CYS A CA 1
ATOM 1018 C C . CYS A 1 126 ? 5.948 -12.600 2.055 1.00 75.00 126 CYS A C 1
ATOM 1020 O O . CYS A 1 126 ? 6.523 -12.376 0.993 1.00 75.00 126 CYS A O 1
ATOM 1022 N N . HIS A 1 127 ? 5.678 -13.841 2.471 1.00 75.69 127 HIS A N 1
ATOM 1023 C CA . HIS A 1 127 ? 6.026 -15.039 1.706 1.00 75.69 127 HIS A CA 1
ATOM 1024 C C . HIS A 1 127 ? 5.250 -15.102 0.393 1.00 75.69 127 HIS A C 1
ATOM 1026 O O . HIS A 1 127 ? 5.854 -15.291 -0.658 1.00 75.69 127 HIS A O 1
ATOM 1032 N N . SER A 1 128 ? 3.929 -14.896 0.440 1.00 81.06 128 SER A N 1
ATOM 1033 C CA . SER A 1 128 ? 3.103 -14.887 -0.768 1.00 81.06 128 SER A CA 1
ATOM 1034 C C . SER A 1 128 ? 3.538 -13.791 -1.735 1.00 81.06 128 SER A C 1
ATOM 1036 O O . SER A 1 128 ? 3.575 -14.036 -2.938 1.00 81.06 128 SER A O 1
ATOM 1038 N N . TRP A 1 129 ? 3.887 -12.606 -1.226 1.00 83.88 129 TRP A N 1
ATOM 1039 C CA . TRP A 1 129 ? 4.389 -11.518 -2.058 1.00 83.88 129 TRP A CA 1
ATOM 1040 C C . TRP A 1 129 ? 5.703 -11.910 -2.736 1.00 83.88 129 TRP A C 1
ATOM 1042 O O . TRP A 1 129 ? 5.810 -11.839 -3.961 1.00 83.88 129 TRP A O 1
ATOM 1052 N N . TRP A 1 130 ? 6.683 -12.394 -1.972 1.00 79.81 130 TRP A N 1
ATOM 1053 C CA . TRP A 1 130 ? 7.957 -12.832 -2.538 1.00 79.81 130 TRP A CA 1
ATOM 1054 C C . TRP A 1 130 ? 7.781 -13.929 -3.593 1.00 79.81 130 TRP A C 1
ATOM 1056 O O . TRP A 1 130 ? 8.318 -13.815 -4.691 1.00 79.81 130 TRP A O 1
ATOM 1066 N N . ASP A 1 131 ? 7.004 -14.971 -3.294 1.00 83.38 131 ASP A N 1
ATOM 1067 C CA . ASP A 1 131 ? 6.806 -16.097 -4.207 1.00 83.38 131 ASP A CA 1
ATOM 1068 C C . ASP A 1 131 ? 6.142 -15.697 -5.525 1.00 83.38 131 ASP A C 1
ATOM 1070 O O . ASP A 1 131 ? 6.470 -16.256 -6.577 1.00 83.38 131 ASP A O 1
ATOM 1074 N N . ASP A 1 132 ? 5.239 -14.718 -5.487 1.00 86.81 132 ASP A N 1
ATOM 1075 C CA . ASP A 1 132 ? 4.585 -14.215 -6.687 1.00 86.81 132 ASP A CA 1
ATOM 1076 C C . ASP A 1 132 ? 5.496 -13.294 -7.511 1.00 86.81 132 ASP A C 1
ATOM 1078 O O . ASP A 1 132 ? 5.353 -13.280 -8.733 1.00 86.81 132 ASP A O 1
ATOM 1082 N N . CYS A 1 133 ? 6.452 -12.601 -6.881 1.00 83.06 133 CYS A N 1
ATOM 1083 C CA . CYS A 1 133 ? 7.369 -11.652 -7.527 1.00 83.06 133 CYS A CA 1
ATOM 1084 C C . CYS A 1 133 ? 8.777 -12.194 -7.831 1.00 83.06 133 CYS A C 1
ATOM 1086 O O . CYS A 1 133 ? 9.557 -11.502 -8.476 1.00 83.06 133 CYS A O 1
ATOM 1088 N N . LYS A 1 134 ? 9.155 -13.394 -7.377 1.00 81.50 134 LYS A N 1
ATOM 1089 C CA . LYS A 1 134 ? 10.543 -13.895 -7.497 1.00 81.50 134 LYS A CA 1
ATOM 1090 C C . LYS A 1 134 ? 11.059 -14.082 -8.928 1.00 81.50 134 LYS A C 1
ATOM 1092 O O . LYS A 1 134 ? 12.262 -14.219 -9.104 1.00 81.50 134 LYS A O 1
ATOM 1097 N N . ASP A 1 135 ? 10.164 -14.126 -9.913 1.00 82.44 135 ASP A N 1
ATOM 1098 C CA . ASP A 1 135 ? 10.501 -14.235 -11.340 1.00 82.44 135 ASP A CA 1
ATOM 1099 C C . ASP A 1 135 ? 10.357 -12.887 -12.077 1.00 82.44 135 ASP A C 1
ATOM 1101 O O . ASP A 1 135 ? 10.605 -12.809 -13.280 1.00 82.44 135 ASP A O 1
ATOM 1105 N N . ASP A 1 136 ? 9.914 -11.840 -11.373 1.00 82.44 136 ASP A N 1
ATOM 1106 C CA . ASP A 1 136 ? 9.789 -10.480 -11.885 1.00 82.44 136 ASP A CA 1
ATOM 1107 C C . ASP A 1 136 ? 11.105 -9.709 -11.730 1.00 82.44 136 ASP A C 1
ATOM 1109 O O . ASP A 1 136 ? 11.972 -10.035 -10.917 1.00 82.44 136 ASP A O 1
ATOM 1113 N N . PHE A 1 137 ? 11.248 -8.649 -12.524 1.00 77.06 137 PHE A N 1
ATOM 1114 C CA . PHE A 1 137 ? 12.480 -7.876 -12.601 1.00 77.06 137 PHE A CA 1
ATOM 1115 C C . PHE A 1 137 ? 12.345 -6.516 -11.925 1.00 77.06 137 PHE A C 1
ATOM 1117 O O . PHE A 1 137 ? 11.321 -5.842 -12.009 1.00 77.06 137 PHE A O 1
ATOM 1124 N N . THR A 1 138 ? 13.437 -6.079 -11.314 1.00 79.06 138 THR A N 1
ATOM 1125 C CA . THR A 1 138 ? 13.644 -4.713 -10.834 1.00 79.06 138 THR A CA 1
ATOM 1126 C C . THR A 1 138 ? 15.105 -4.350 -11.048 1.00 79.06 138 THR A C 1
ATOM 1128 O O . THR A 1 138 ? 15.944 -5.220 -11.221 1.00 79.06 138 THR A O 1
ATOM 1131 N N . CYS A 1 139 ? 15.418 -3.066 -11.075 1.00 72.94 139 CYS A N 1
ATOM 1132 C CA . CYS A 1 139 ? 16.750 -2.526 -11.336 1.00 72.94 139 CYS A CA 1
ATOM 1133 C C . CYS A 1 139 ? 17.183 -1.586 -10.203 1.00 72.94 139 CYS A C 1
ATOM 1135 O O . CYS A 1 139 ? 18.190 -0.888 -10.298 1.00 72.94 139 CYS A O 1
ATOM 1137 N N . LYS A 1 140 ? 16.420 -1.580 -9.099 1.00 73.12 140 LYS A N 1
ATOM 1138 C CA . LYS A 1 140 ? 16.741 -0.887 -7.850 1.00 73.12 140 LYS A CA 1
ATOM 1139 C C . LYS A 1 140 ? 16.283 -1.692 -6.637 1.00 73.12 140 LYS A C 1
ATOM 1141 O O . LYS A 1 140 ? 15.217 -2.306 -6.652 1.00 73.12 140 LYS A O 1
ATOM 1146 N N . GLN A 1 141 ? 17.073 -1.611 -5.567 1.00 67.50 141 GLN A N 1
ATOM 1147 C CA . GLN A 1 141 ? 16.733 -2.164 -4.250 1.00 67.50 141 GLN A CA 1
ATOM 1148 C C . GLN A 1 141 ? 15.833 -1.218 -3.438 1.00 67.50 141 GLN A C 1
ATOM 1150 O O . GLN A 1 141 ? 14.863 -1.650 -2.826 1.00 67.50 141 GLN A O 1
ATOM 1155 N N . ASP A 1 142 ? 16.109 0.089 -3.433 1.00 71.50 142 ASP A N 1
ATOM 1156 C CA . ASP A 1 142 ? 15.239 1.072 -2.773 1.00 71.50 142 ASP A CA 1
ATOM 1157 C C . ASP A 1 142 ? 14.403 1.820 -3.811 1.00 71.50 142 ASP A C 1
ATOM 1159 O O . ASP A 1 142 ? 14.948 2.516 -4.673 1.00 71.50 142 ASP A O 1
ATOM 1163 N N . TRP A 1 143 ? 13.080 1.664 -3.731 1.00 77.31 143 TRP A N 1
ATOM 1164 C CA . TRP A 1 143 ? 12.135 2.298 -4.648 1.00 77.31 143 TRP A CA 1
ATOM 1165 C C . TRP A 1 143 ? 11.673 3.679 -4.164 1.00 77.31 143 TRP A C 1
ATOM 1167 O O . TRP A 1 143 ? 10.890 4.330 -4.852 1.00 77.31 143 TRP A O 1
ATOM 1177 N N . HIS A 1 144 ? 12.163 4.179 -3.023 1.00 72.19 144 HIS A N 1
ATOM 1178 C CA . HIS A 1 144 ? 11.822 5.523 -2.540 1.00 72.19 144 HIS A CA 1
ATOM 1179 C C . HIS A 1 144 ? 12.639 6.648 -3.167 1.00 72.19 144 HIS A C 1
ATOM 1181 O O . HIS A 1 144 ? 12.150 7.774 -3.254 1.00 72.19 144 HIS A O 1
ATOM 1187 N N . TYR A 1 145 ? 13.892 6.383 -3.540 1.00 69.69 145 TYR A N 1
ATOM 1188 C CA . TYR A 1 145 ? 14.848 7.430 -3.894 1.00 69.69 145 TYR A CA 1
ATOM 1189 C C . TYR A 1 145 ? 15.755 7.023 -5.057 1.00 69.69 145 TYR A C 1
ATOM 1191 O O . TYR A 1 145 ? 15.975 5.845 -5.333 1.00 69.69 145 TYR A O 1
ATOM 1199 N N . GLY A 1 146 ? 16.342 8.030 -5.709 1.00 70.44 146 GLY A N 1
ATOM 1200 C CA . GLY A 1 146 ? 17.394 7.833 -6.708 1.00 70.44 146 GLY A CA 1
ATOM 1201 C C . GLY A 1 146 ? 16.909 7.217 -8.019 1.00 70.44 146 GLY A C 1
ATOM 1202 O O . GLY A 1 146 ? 17.659 6.466 -8.641 1.00 70.44 146 GLY A O 1
ATOM 1203 N N . TRP A 1 147 ? 15.659 7.473 -8.406 1.00 70.25 147 TRP A N 1
ATOM 1204 C CA . TRP A 1 147 ? 15.166 7.147 -9.741 1.00 70.25 147 TRP A CA 1
ATOM 1205 C C . TRP A 1 147 ? 15.760 8.115 -10.761 1.00 70.25 147 TRP A C 1
ATOM 1207 O O . TRP A 1 147 ? 15.544 9.323 -10.661 1.00 70.25 147 TRP A O 1
ATOM 1217 N N . ASP A 1 148 ? 16.488 7.574 -11.733 1.00 64.00 148 ASP A N 1
ATOM 1218 C CA . ASP A 1 148 ? 16.865 8.278 -12.953 1.00 64.00 148 ASP A CA 1
ATOM 1219 C C . ASP A 1 148 ? 16.057 7.679 -14.108 1.00 64.00 148 ASP A C 1
ATOM 1221 O O . ASP A 1 148 ? 16.294 6.551 -14.529 1.00 64.00 148 ASP A O 1
ATOM 1225 N N . TRP A 1 149 ? 15.067 8.428 -14.588 1.00 61.28 149 TRP A N 1
ATOM 1226 C CA . TRP A 1 149 ? 14.204 8.016 -15.698 1.00 61.28 149 TRP A CA 1
ATOM 1227 C C . TRP A 1 149 ? 14.798 8.370 -17.071 1.00 61.28 149 TRP A C 1
ATOM 1229 O O . TRP A 1 149 ? 14.142 8.159 -18.089 1.00 61.28 149 TRP A O 1
ATOM 1239 N N . THR A 1 150 ? 16.004 8.954 -17.117 1.00 54.53 150 THR A N 1
ATOM 1240 C CA . THR A 1 150 ? 16.631 9.446 -18.355 1.00 54.53 150 THR A CA 1
ATOM 1241 C C . THR A 1 150 ? 17.550 8.427 -19.027 1.00 54.53 150 THR A C 1
ATOM 1243 O O . THR A 1 150 ? 17.826 8.551 -20.220 1.00 54.53 150 THR A O 1
ATOM 1246 N N . THR A 1 151 ? 17.983 7.393 -18.303 1.00 50.19 151 THR A N 1
ATOM 1247 C CA . THR A 1 151 ? 18.869 6.340 -18.807 1.00 50.19 151 THR A CA 1
ATOM 1248 C C . THR A 1 151 ? 18.197 4.973 -18.666 1.00 50.19 151 THR A C 1
ATOM 1250 O O . THR A 1 151 ? 17.571 4.671 -17.654 1.00 50.19 151 THR A O 1
ATOM 1253 N N . GLY A 1 152 ? 18.269 4.136 -19.708 1.00 49.97 152 GLY A N 1
ATOM 1254 C CA . GLY A 1 152 ? 17.788 2.755 -19.626 1.00 49.97 152 GLY A CA 1
ATOM 1255 C C . GLY A 1 152 ? 18.597 2.005 -18.569 1.00 49.97 152 GLY A C 1
ATOM 1256 O O . GLY A 1 152 ? 19.775 1.728 -18.788 1.00 49.97 152 GLY A O 1
ATOM 1257 N N . ALA A 1 153 ? 17.989 1.740 -17.414 1.00 50.75 153 ALA A N 1
ATOM 1258 C CA . ALA A 1 153 ? 18.667 1.102 -16.296 1.00 50.75 153 ALA A CA 1
ATOM 1259 C C . ALA A 1 153 ? 19.010 -0.357 -16.634 1.00 50.75 153 ALA A C 1
ATOM 1261 O O . ALA A 1 153 ? 18.193 -1.097 -17.187 1.00 50.75 153 ALA A O 1
ATOM 1262 N N . VAL A 1 154 ? 20.231 -0.771 -16.293 1.00 50.81 154 VAL A N 1
ATOM 1263 C CA . VAL A 1 154 ? 20.652 -2.172 -16.387 1.00 50.81 154 VAL A CA 1
ATOM 1264 C C . VAL A 1 154 ? 19.786 -2.990 -15.425 1.00 50.81 154 VAL A C 1
ATOM 1266 O O . VAL A 1 154 ? 19.662 -2.647 -14.251 1.00 50.81 154 VAL A O 1
ATOM 1269 N N . VAL A 1 155 ? 19.145 -4.044 -15.933 1.00 52.72 155 VAL A N 1
ATOM 1270 C CA . VAL A 1 155 ? 18.317 -4.946 -15.123 1.00 52.72 155 VAL A CA 1
ATOM 1271 C C . VAL A 1 155 ? 19.238 -5.845 -14.302 1.00 52.72 155 VAL A C 1
ATOM 1273 O O . VAL A 1 155 ? 19.971 -6.654 -14.868 1.00 52.72 155 VAL A O 1
ATOM 1276 N N . GLU A 1 156 ? 19.209 -5.703 -12.979 1.00 49.47 156 GLU A N 1
ATOM 1277 C CA . GLU A 1 156 ? 20.004 -6.511 -12.052 1.00 49.47 156 GLU A CA 1
ATOM 1278 C C . GLU A 1 156 ? 19.088 -7.319 -11.134 1.00 49.47 156 GLU A C 1
ATOM 1280 O O . GLU A 1 156 ? 18.099 -6.813 -10.615 1.00 49.47 156 GLU A O 1
ATOM 1285 N N . TRP A 1 157 ? 19.427 -8.583 -10.884 1.00 53.56 157 TRP A N 1
ATOM 1286 C CA . TRP A 1 157 ? 18.736 -9.366 -9.863 1.00 53.56 157 TRP A CA 1
ATOM 1287 C C . TRP A 1 157 ? 18.983 -8.751 -8.486 1.00 53.56 157 TRP A C 1
ATOM 1289 O O . TRP A 1 157 ? 20.126 -8.688 -8.035 1.00 53.56 157 TRP A O 1
ATOM 1299 N N . VAL A 1 158 ? 17.920 -8.332 -7.799 1.00 54.44 158 VAL A N 1
ATOM 1300 C CA . VAL A 1 158 ? 18.031 -7.828 -6.427 1.00 54.44 158 VAL A CA 1
ATOM 1301 C C . VAL A 1 158 ? 17.667 -8.906 -5.415 1.00 54.44 158 VAL A C 1
ATOM 1303 O O . VAL A 1 158 ? 16.692 -9.639 -5.569 1.00 54.44 158 VAL A O 1
ATOM 1306 N N . GLU A 1 159 ? 18.450 -8.989 -4.344 1.00 58.31 159 GLU A N 1
ATOM 1307 C CA . GLU A 1 159 ? 18.192 -9.909 -3.230 1.00 58.31 159 GLU A CA 1
ATOM 1308 C C . GLU A 1 159 ? 17.227 -9.320 -2.193 1.00 58.31 159 GLU A C 1
ATOM 1310 O O . GLU A 1 159 ? 16.782 -10.026 -1.292 1.00 58.31 159 GLU A O 1
ATOM 1315 N N . SER A 1 160 ? 16.873 -8.040 -2.316 1.00 59.75 160 SER A N 1
ATOM 1316 C CA . SER A 1 160 ? 15.826 -7.395 -1.530 1.00 59.75 160 SER A CA 1
ATOM 1317 C C . SER A 1 160 ? 15.276 -6.156 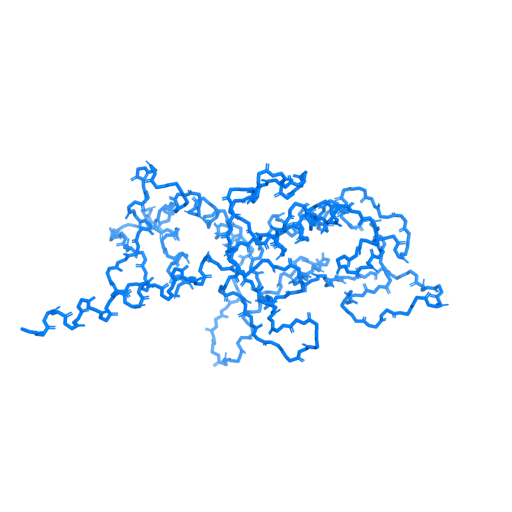-2.230 1.00 59.75 160 SER A C 1
ATOM 1319 O O . SER A 1 160 ? 15.953 -5.544 -3.060 1.00 59.75 160 SER A O 1
ATOM 1321 N N . PHE A 1 161 ? 14.052 -5.762 -1.876 1.00 64.25 161 PHE A N 1
ATOM 1322 C CA . PHE A 1 161 ? 13.510 -4.466 -2.266 1.00 64.25 161 PHE A CA 1
ATOM 1323 C C . PHE A 1 161 ? 12.686 -3.813 -1.155 1.00 64.25 161 PHE A C 1
ATOM 1325 O O . PHE A 1 161 ? 12.119 -4.482 -0.286 1.00 64.25 161 PHE A O 1
ATOM 1332 N N . ARG A 1 162 ? 12.632 -2.478 -1.181 1.00 65.31 162 ARG A N 1
ATOM 1333 C CA . ARG A 1 162 ? 11.830 -1.657 -0.270 1.00 65.31 162 ARG A CA 1
ATOM 1334 C C . ARG A 1 162 ? 10.850 -0.789 -1.050 1.00 65.31 162 ARG A C 1
ATOM 1336 O O . ARG A 1 162 ? 11.281 0.087 -1.797 1.00 65.31 162 ARG A O 1
ATOM 1343 N N . PHE A 1 163 ? 9.558 -0.955 -0.786 1.00 63.41 163 PHE A N 1
ATOM 1344 C CA . PHE A 1 163 ? 8.489 -0.116 -1.329 1.00 63.41 163 PHE A CA 1
ATOM 1345 C C . PHE A 1 163 ? 7.557 0.359 -0.208 1.00 63.41 163 PHE A C 1
ATOM 1347 O O . PHE A 1 163 ? 7.220 -0.420 0.679 1.00 63.41 163 PHE A O 1
ATOM 1354 N N . LEU A 1 164 ? 7.217 1.654 -0.199 1.00 67.50 164 LEU A N 1
ATOM 1355 C CA . LEU A 1 164 ? 6.510 2.359 0.883 1.00 67.50 164 LEU A CA 1
ATOM 1356 C C . LEU A 1 164 ? 7.111 2.098 2.279 1.00 67.50 164 LEU A C 1
ATOM 1358 O O . LEU A 1 164 ? 7.962 2.836 2.778 1.00 67.50 164 LEU A O 1
ATOM 1362 N N . CYS A 1 165 ? 6.664 1.056 2.966 1.00 58.91 165 CYS A N 1
ATOM 1363 C CA . CYS A 1 165 ? 7.172 0.685 4.289 1.00 58.91 165 CYS A CA 1
ATOM 1364 C C . CYS A 1 165 ? 7.497 -0.801 4.411 1.00 58.91 165 CYS A C 1
ATOM 1366 O O . CYS A 1 165 ? 7.878 -1.255 5.491 1.00 58.91 165 CYS A O 1
ATOM 1368 N N . VAL A 1 166 ? 7.390 -1.528 3.304 1.00 62.62 166 VAL A N 1
ATOM 1369 C CA . VAL A 1 166 ? 7.602 -2.961 3.221 1.00 62.62 166 VAL A CA 1
ATOM 1370 C C . VAL A 1 166 ? 8.994 -3.214 2.671 1.00 62.62 166 VAL A C 1
ATOM 1372 O O . VAL A 1 166 ? 9.395 -2.633 1.665 1.00 62.62 166 VAL A O 1
ATOM 1375 N N . HIS A 1 167 ? 9.753 -4.042 3.380 1.00 65.00 167 HIS A N 1
ATOM 1376 C CA . HIS A 1 167 ? 11.068 -4.503 2.962 1.00 65.00 167 HIS A CA 1
ATOM 1377 C C . HIS A 1 167 ? 11.012 -6.021 2.837 1.00 65.00 167 HIS A C 1
ATOM 1379 O O . HIS A 1 167 ? 10.767 -6.706 3.831 1.00 65.00 167 HIS A O 1
ATOM 1385 N N . ILE A 1 168 ? 11.209 -6.525 1.622 1.00 62.31 168 ILE A N 1
ATOM 1386 C CA . ILE A 1 168 ? 11.165 -7.955 1.314 1.00 62.31 168 ILE A CA 1
ATOM 1387 C C . ILE A 1 168 ? 12.560 -8.381 0.893 1.00 62.31 168 ILE A C 1
ATOM 1389 O O . ILE A 1 168 ? 13.188 -7.718 0.070 1.00 62.31 168 ILE A O 1
ATOM 1393 N N . THR A 1 169 ? 13.043 -9.477 1.471 1.00 60.19 169 THR A N 1
ATOM 1394 C CA . THR A 1 169 ? 14.348 -10.071 1.173 1.00 60.19 169 THR A CA 1
ATOM 1395 C C . THR A 1 169 ? 14.164 -11.481 0.615 1.00 60.19 169 THR A C 1
ATOM 1397 O O . THR A 1 169 ? 13.221 -12.185 0.975 1.00 60.19 169 THR A O 1
ATOM 1400 N N . LYS A 1 170 ? 15.090 -11.918 -0.239 1.00 60.66 170 LYS A N 1
ATOM 1401 C CA . LYS A 1 170 ? 15.140 -13.258 -0.842 1.00 60.66 170 LYS A CA 1
ATOM 1402 C C . LYS A 1 170 ? 15.270 -14.373 0.181 1.00 60.66 170 LYS A C 1
ATOM 1404 O O . LYS A 1 170 ? 14.770 -15.474 -0.021 1.00 60.66 170 LYS A O 1
ATOM 1409 N N . GLU A 1 171 ? 15.950 -14.080 1.279 1.00 58.88 171 GLU A N 1
ATOM 1410 C CA . GLU A 1 171 ? 16.117 -14.999 2.401 1.00 58.88 171 GLU A CA 1
ATOM 1411 C C . GLU A 1 171 ? 14.887 -15.019 3.318 1.00 58.88 171 GLU A C 1
ATOM 1413 O O . GLU A 1 171 ? 14.871 -15.762 4.298 1.00 58.88 171 GLU A O 1
ATOM 1418 N N . LEU A 1 172 ? 13.874 -14.185 3.028 1.00 53.44 172 LEU A N 1
ATOM 1419 C CA . LEU A 1 172 ? 12.687 -13.960 3.857 1.00 53.44 172 LEU A CA 1
ATOM 1420 C C . LEU A 1 172 ? 13.051 -13.610 5.310 1.00 53.44 172 LEU A C 1
ATOM 1422 O O . LEU A 1 172 ? 12.246 -13.758 6.230 1.00 53.44 172 LEU A O 1
ATOM 1426 N N . THR A 1 173 ? 14.274 -13.111 5.510 1.00 46.41 173 THR A N 1
ATOM 1427 C CA . THR A 1 173 ? 14.762 -12.538 6.754 1.00 46.41 173 THR A CA 1
ATOM 1428 C C . THR A 1 173 ? 13.995 -11.247 6.971 1.00 46.41 173 THR A C 1
ATOM 1430 O O . THR A 1 173 ? 14.359 -10.172 6.492 1.00 46.41 173 THR A O 1
ATOM 1433 N N . TRP A 1 174 ? 12.863 -11.357 7.667 1.00 47.84 174 TRP A N 1
ATOM 1434 C CA . TRP A 1 174 ? 12.145 -10.190 8.144 1.00 47.84 174 TRP A CA 1
ATOM 1435 C C . TRP A 1 174 ? 13.140 -9.309 8.894 1.00 47.84 174 TRP A C 1
ATOM 1437 O O . TRP A 1 174 ? 13.932 -9.770 9.721 1.00 47.84 174 TRP A O 1
ATOM 1447 N N . SER A 1 175 ? 13.077 -8.006 8.658 1.00 37.72 175 SER A N 1
ATOM 1448 C CA . SER A 1 175 ? 13.618 -7.092 9.639 1.00 37.72 175 SER A CA 1
ATOM 1449 C C . SER A 1 175 ? 12.718 -7.173 10.871 1.00 37.72 175 SER A C 1
ATOM 1451 O O . SER A 1 175 ? 11.766 -6.406 11.015 1.00 37.72 175 SER A O 1
ATOM 1453 N N . THR A 1 176 ? 13.030 -8.078 11.797 1.00 35.00 176 THR A N 1
ATOM 1454 C CA . THR A 1 176 ? 12.781 -7.841 13.216 1.00 35.00 176 THR A CA 1
ATOM 1455 C C . THR A 1 176 ? 13.677 -6.667 13.549 1.00 35.00 176 THR A C 1
ATOM 1457 O O . THR A 1 176 ? 14.758 -6.828 14.105 1.00 35.00 176 THR A O 1
ATOM 1460 N N . HIS A 1 177 ? 13.261 -5.458 13.177 1.00 36.03 177 HIS A N 1
ATOM 1461 C CA . HIS A 1 177 ? 13.815 -4.254 13.760 1.00 36.03 177 HIS A CA 1
ATOM 1462 C C . HIS A 1 177 ? 13.234 -4.116 15.174 1.00 36.03 177 HIS A C 1
ATOM 1464 O O . HIS A 1 177 ? 12.560 -3.154 15.510 1.00 36.03 177 HIS A O 1
ATOM 1470 N N . THR A 1 178 ? 13.550 -5.087 16.029 1.00 29.09 178 THR A N 1
ATOM 1471 C CA . THR A 1 178 ? 14.172 -4.782 17.312 1.00 29.09 178 THR A CA 1
ATOM 1472 C C . THR A 1 178 ? 15.665 -4.574 17.040 1.00 29.09 178 THR A C 1
ATOM 1474 O O . THR A 1 178 ? 16.492 -5.412 17.365 1.00 29.09 178 THR A O 1
ATOM 1477 N N . ASN A 1 179 ? 16.001 -3.480 16.359 1.00 28.88 179 ASN A N 1
ATOM 1478 C CA . ASN A 1 179 ? 17.194 -2.726 16.725 1.00 28.88 179 ASN A CA 1
ATOM 1479 C C . ASN A 1 179 ? 16.611 -1.524 17.475 1.00 28.88 179 ASN A C 1
ATOM 1481 O O . ASN A 1 179 ? 16.322 -0.491 16.887 1.00 28.88 179 ASN A O 1
ATOM 1485 N N . SER A 1 180 ? 16.124 -1.698 18.703 1.00 30.25 180 SER A N 1
ATOM 1486 C CA . SER A 1 180 ? 16.968 -1.533 19.886 1.00 30.25 180 SER A CA 1
ATOM 1487 C C . SER A 1 180 ? 18.132 -0.576 19.616 1.00 30.25 180 SER A C 1
ATOM 1489 O O . SER A 1 180 ? 19.272 -0.973 19.397 1.00 30.25 180 SER A O 1
ATOM 1491 N N . ARG A 1 181 ? 17.853 0.720 19.761 1.00 32.09 181 ARG A N 1
ATOM 1492 C CA . ARG A 1 181 ? 18.667 1.459 20.722 1.00 32.09 181 ARG A CA 1
ATOM 1493 C C . ARG A 1 181 ? 18.286 0.913 22.098 1.00 32.09 181 ARG A C 1
ATOM 1495 O O . ARG A 1 181 ? 17.371 1.426 22.715 1.00 32.09 181 ARG A O 1
ATOM 1502 N N . GLU A 1 182 ? 18.884 -0.216 22.457 1.00 32.38 182 GLU A N 1
ATOM 1503 C CA . GLU A 1 182 ? 19.046 -0.721 23.821 1.00 32.38 182 GLU A CA 1
ATOM 1504 C C . GLU A 1 182 ? 19.830 -2.033 23.744 1.00 32.38 182 GLU A C 1
ATOM 1506 O O . GLU A 1 182 ? 19.364 -3.078 23.299 1.00 32.38 182 GLU A O 1
ATOM 1511 N N . GLU A 1 183 ? 21.089 -1.916 24.132 1.00 33.91 183 GLU A N 1
ATOM 1512 C CA . GLU A 1 183 ? 22.000 -3.000 24.441 1.00 33.91 183 GLU A CA 1
ATOM 1513 C C . GLU A 1 183 ? 21.395 -3.782 25.624 1.00 33.91 183 GLU A C 1
ATOM 1515 O O . GLU A 1 183 ? 21.442 -3.342 26.770 1.00 33.91 183 GLU A O 1
ATOM 1520 N N . GLY A 1 184 ? 20.713 -4.894 25.341 1.00 27.83 184 GLY A N 1
ATOM 1521 C CA . GLY A 1 184 ? 19.988 -5.649 26.363 1.00 27.83 184 GLY A CA 1
ATOM 1522 C C . GLY A 1 184 ? 19.319 -6.907 25.819 1.00 27.83 184 GLY A C 1
ATOM 1523 O O . GLY A 1 184 ? 18.145 -6.896 25.469 1.00 27.83 184 GLY A O 1
ATOM 1524 N N . THR A 1 185 ? 20.091 -7.991 25.749 1.00 32.19 185 THR A N 1
ATOM 1525 C CA . THR A 1 185 ? 19.694 -9.410 25.691 1.00 32.19 185 THR A CA 1
ATOM 1526 C C . THR A 1 185 ? 18.202 -9.692 25.456 1.00 32.19 185 THR A C 1
ATOM 1528 O O . THR A 1 185 ? 17.457 -9.966 26.393 1.00 32.19 185 THR A O 1
ATOM 1531 N N . THR A 1 186 ? 17.759 -9.717 24.199 1.00 30.95 186 THR A N 1
ATOM 1532 C CA . THR A 1 186 ? 16.572 -10.494 23.814 1.00 30.95 186 THR A CA 1
ATOM 1533 C C . THR A 1 186 ? 16.889 -11.235 22.525 1.00 30.95 186 THR A C 1
ATOM 1535 O O . THR A 1 186 ? 17.264 -10.640 21.519 1.00 30.95 186 THR A O 1
ATOM 1538 N N . THR A 1 187 ? 16.826 -12.560 22.593 1.00 28.27 187 THR A N 1
ATOM 1539 C CA . THR A 1 187 ? 17.137 -13.478 21.498 1.00 28.27 187 THR A CA 1
ATOM 1540 C C . THR A 1 187 ? 16.189 -13.286 20.303 1.00 28.27 187 THR A C 1
ATOM 1542 O O . THR A 1 187 ? 15.018 -12.960 20.508 1.00 28.27 187 THR A O 1
ATOM 1545 N N . PRO A 1 188 ? 16.647 -13.524 19.057 1.00 37.59 188 PRO A N 1
ATOM 1546 C CA . PRO A 1 188 ? 15.786 -13.469 17.8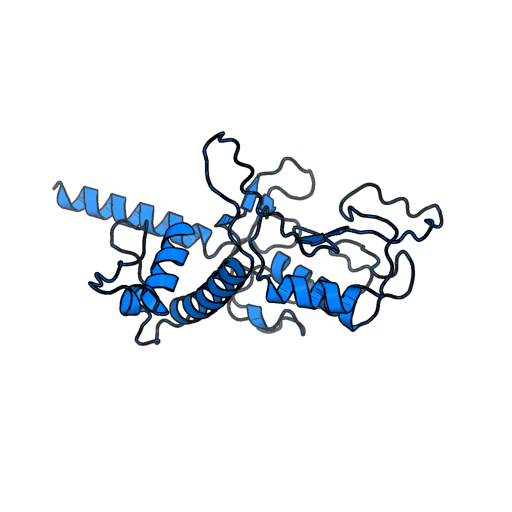75 1.00 37.59 188 PRO A CA 1
ATOM 1547 C C . PRO A 1 188 ? 14.626 -14.468 18.008 1.00 37.59 188 PRO A C 1
ATOM 1549 O O . PRO A 1 188 ? 14.850 -15.648 18.288 1.00 37.59 188 PRO A O 1
ATOM 1552 N N . HIS A 1 189 ? 13.385 -14.009 17.827 1.00 37.38 189 HIS A N 1
ATOM 1553 C CA . HIS A 1 189 ? 12.210 -14.884 17.875 1.00 37.38 189 HIS A CA 1
ATOM 1554 C C . HIS A 1 189 ? 12.114 -15.757 16.605 1.00 37.38 189 HIS A C 1
ATOM 1556 O O . HIS A 1 189 ? 12.316 -15.246 15.502 1.00 37.38 189 HIS A O 1
ATOM 1562 N N . PRO A 1 190 ? 11.789 -17.058 16.727 1.00 35.31 190 PRO A N 1
ATOM 1563 C CA . PRO A 1 190 ? 11.730 -17.981 15.595 1.00 35.31 190 PRO A CA 1
ATOM 1564 C C . PRO A 1 190 ? 10.528 -17.723 14.653 1.00 35.31 190 PRO A C 1
ATOM 1566 O O . PRO A 1 190 ? 9.459 -17.336 15.135 1.00 35.31 190 PRO A O 1
ATOM 1569 N N . PRO A 1 191 ? 10.653 -18.032 13.341 1.00 42.66 191 PRO A N 1
ATOM 1570 C CA . PRO A 1 191 ? 9.626 -17.817 12.300 1.00 42.66 191 PRO A CA 1
ATOM 1571 C C . PRO A 1 191 ? 8.206 -18.249 12.695 1.00 42.66 191 PRO A C 1
ATOM 1573 O O . PRO A 1 191 ? 7.243 -17.495 12.603 1.00 42.66 191 PRO A O 1
ATOM 1576 N N . GLN A 1 192 ? 8.072 -19.451 13.260 1.00 43.78 192 GLN A N 1
ATOM 1577 C CA . GLN A 1 192 ? 6.772 -20.025 13.634 1.00 43.78 192 GLN A CA 1
ATOM 1578 C C . GLN A 1 192 ? 6.032 -19.235 14.727 1.00 43.78 192 GLN A C 1
ATOM 1580 O O . GLN A 1 192 ? 4.834 -19.435 14.943 1.00 43.78 192 GLN A O 1
ATOM 1585 N N . GLU A 1 193 ? 6.729 -18.389 15.487 1.00 51.62 193 GLU A N 1
ATOM 1586 C CA . GLU A 1 193 ? 6.118 -17.549 16.516 1.00 51.62 193 GLU A CA 1
ATOM 1587 C C . GLU A 1 193 ? 5.537 -16.256 15.922 1.00 51.62 193 GLU A C 1
ATOM 1589 O O . GLU A 1 193 ? 4.517 -15.770 16.415 1.00 51.62 193 GLU A O 1
ATOM 1594 N N . ALA A 1 194 ? 6.127 -15.734 14.840 1.00 49.41 194 ALA A N 1
ATOM 1595 C CA . ALA A 1 194 ? 5.633 -14.565 14.115 1.00 49.41 194 ALA A CA 1
ATOM 1596 C C . ALA A 1 194 ? 4.334 -14.879 13.351 1.00 49.41 194 ALA A C 1
ATOM 1598 O O . ALA A 1 194 ? 3.352 -14.155 13.519 1.00 49.41 194 ALA A O 1
ATOM 1599 N N . GLU A 1 195 ? 4.273 -16.007 12.632 1.00 50.44 195 GLU A N 1
ATOM 1600 C CA . GLU A 1 195 ? 3.050 -16.533 11.981 1.00 50.44 195 GLU A CA 1
ATOM 1601 C C . GLU A 1 195 ? 1.892 -16.680 12.981 1.00 50.44 195 GLU A C 1
ATOM 1603 O O . GLU A 1 195 ? 0.778 -16.180 12.789 1.00 50.44 195 GLU A O 1
ATOM 1608 N N . LYS A 1 196 ? 2.168 -17.311 14.132 1.00 56.97 196 LYS A N 1
ATOM 1609 C CA . LYS A 1 196 ? 1.170 -17.494 15.196 1.00 56.97 196 LYS A CA 1
ATOM 1610 C C . LYS A 1 196 ? 0.686 -16.159 15.753 1.00 56.97 196 LYS A C 1
ATOM 1612 O O . LYS A 1 196 ? -0.520 -16.005 15.940 1.00 56.97 196 LYS A O 1
ATOM 1617 N N . LYS A 1 197 ? 1.580 -15.193 15.995 1.00 63.50 197 LYS A N 1
ATOM 1618 C CA . LYS A 1 197 ? 1.203 -13.846 16.463 1.00 63.50 197 LYS A CA 1
ATOM 1619 C C . LYS A 1 197 ? 0.312 -13.141 15.439 1.00 63.50 197 LYS A C 1
ATOM 1621 O O . LYS A 1 197 ? -0.743 -12.639 15.810 1.00 63.50 197 LYS A O 1
ATOM 1626 N N . CYS A 1 198 ? 0.657 -13.202 14.162 1.00 62.97 198 CYS A N 1
ATOM 1627 C CA . CYS A 1 198 ? -0.090 -12.572 13.077 1.00 62.97 198 CYS A CA 1
ATOM 1628 C C . CYS A 1 198 ? -1.506 -13.137 12.908 1.00 62.97 198 CYS A C 1
ATOM 1630 O O . CYS A 1 198 ? -2.490 -12.388 12.893 1.00 62.97 198 CYS A O 1
ATOM 1632 N N . ARG A 1 199 ? -1.644 -14.468 12.887 1.00 62.59 199 ARG A N 1
ATOM 1633 C CA . ARG A 1 199 ? -2.953 -15.138 12.855 1.00 62.59 199 ARG A CA 1
ATOM 1634 C C . ARG A 1 199 ? -3.800 -14.786 14.077 1.00 62.59 199 ARG A C 1
ATOM 1636 O O . ARG A 1 199 ? -4.985 -14.484 13.949 1.00 62.59 199 ARG A O 1
ATOM 1643 N N . VAL A 1 200 ? -3.191 -14.802 15.260 1.00 68.94 200 VAL A N 1
ATOM 1644 C CA . VAL A 1 200 ? -3.865 -14.458 16.515 1.00 68.94 200 VAL A CA 1
ATOM 1645 C C . VAL A 1 200 ? -4.314 -12.991 16.515 1.00 68.94 200 VAL A C 1
ATOM 1647 O O . VAL A 1 200 ? -5.437 -12.710 16.927 1.00 68.94 200 VAL A O 1
ATOM 1650 N N . GLN A 1 201 ? -3.495 -12.068 16.005 1.00 67.00 201 GLN A N 1
ATOM 1651 C CA . GLN A 1 201 ? -3.821 -10.645 15.904 1.00 67.00 201 GLN A CA 1
ATOM 1652 C C . GLN A 1 201 ? -4.995 -10.386 14.960 1.00 67.00 201 GLN A C 1
ATOM 1654 O O . GLN A 1 201 ? -5.923 -9.672 15.331 1.00 67.00 201 GLN A O 1
ATOM 1659 N N . ARG A 1 202 ? -4.996 -10.984 13.762 1.00 66.94 202 ARG A N 1
ATOM 1660 C CA . ARG A 1 202 ? -6.092 -10.825 12.790 1.00 66.94 202 ARG A CA 1
ATOM 1661 C C . ARG A 1 202 ? -7.431 -11.267 13.365 1.00 66.94 202 ARG A C 1
ATOM 1663 O O . ARG A 1 202 ? -8.413 -10.533 13.273 1.00 66.94 202 ARG A O 1
ATOM 1670 N N . GLU A 1 203 ? -7.467 -12.444 13.979 1.00 70.25 203 GLU A N 1
ATOM 1671 C CA . GLU A 1 203 ? -8.684 -12.970 14.600 1.00 70.25 203 GLU A CA 1
ATOM 1672 C C . GLU A 1 203 ? -9.107 -12.132 15.818 1.00 70.25 203 GLU A C 1
ATOM 1674 O O . GLU A 1 203 ? -10.294 -11.871 16.007 1.00 70.25 203 GLU A O 1
ATOM 1679 N N . ALA A 1 204 ? -8.156 -11.625 16.610 1.00 72.31 204 ALA A N 1
ATOM 1680 C CA . ALA A 1 204 ? -8.454 -10.716 17.717 1.00 72.31 204 ALA A CA 1
ATOM 1681 C C . ALA A 1 204 ? -9.078 -9.403 17.224 1.00 72.31 204 ALA A C 1
ATOM 1683 O O . ALA A 1 204 ? -10.080 -8.950 17.772 1.00 72.31 204 ALA A O 1
ATOM 1684 N N . LEU A 1 205 ? -8.526 -8.819 16.157 1.00 66.88 205 LEU A N 1
ATOM 1685 C CA . LEU A 1 205 ? -9.024 -7.580 15.563 1.00 66.88 205 LEU A CA 1
ATOM 1686 C C . LEU A 1 205 ? -10.432 -7.741 14.977 1.00 66.88 205 LEU A C 1
ATOM 1688 O O . LEU A 1 205 ? -11.225 -6.810 15.083 1.00 66.88 205 LEU A O 1
ATOM 1692 N N . LYS A 1 206 ? -10.783 -8.909 14.418 1.00 72.12 206 LYS A N 1
ATOM 1693 C CA . LYS A 1 206 ? -12.166 -9.202 13.993 1.00 72.12 206 LYS A CA 1
ATOM 1694 C C . LYS A 1 206 ? -13.143 -9.125 15.171 1.00 72.12 206 LYS A C 1
ATOM 1696 O O . LYS A 1 206 ? -14.180 -8.483 15.060 1.00 72.12 206 LYS A O 1
ATOM 1701 N N . ILE A 1 207 ? -12.777 -9.705 16.316 1.00 72.25 207 ILE A N 1
ATOM 1702 C CA . ILE A 1 207 ? -13.600 -9.691 17.539 1.00 72.25 207 ILE A CA 1
ATOM 1703 C C . ILE A 1 207 ? -13.669 -8.289 18.162 1.00 72.25 207 ILE A C 1
ATOM 1705 O O . ILE A 1 207 ? -14.696 -7.895 18.713 1.00 72.25 207 ILE A O 1
ATOM 1709 N N . VAL A 1 208 ? -12.582 -7.518 18.092 1.00 68.56 208 VAL A N 1
ATOM 1710 C CA . VAL A 1 208 ? -12.566 -6.120 18.550 1.00 68.56 208 VAL A CA 1
ATOM 1711 C C . VAL A 1 208 ? -13.492 -5.255 17.692 1.00 68.56 208 VAL A C 1
ATOM 1713 O O . VAL A 1 208 ? -14.180 -4.398 18.237 1.00 68.56 208 VAL A O 1
ATOM 1716 N N . LYS A 1 209 ? -13.543 -5.486 16.376 1.00 67.44 209 LYS A N 1
ATOM 1717 C CA . LYS A 1 209 ? -14.393 -4.723 15.447 1.00 67.44 209 LYS A CA 1
ATOM 1718 C C . LYS A 1 209 ? -15.877 -5.087 15.540 1.00 67.44 209 LYS A C 1
ATOM 1720 O O . LYS A 1 209 ? -16.720 -4.220 15.334 1.00 67.44 209 LYS A O 1
ATOM 1725 N N . ASP A 1 210 ? -16.201 -6.334 15.867 1.00 72.12 210 ASP A N 1
ATOM 1726 C CA . ASP A 1 210 ? -17.581 -6.794 16.024 1.00 72.12 210 ASP A CA 1
ATOM 1727 C C . ASP A 1 210 ? -18.060 -6.652 17.481 1.00 72.12 210 ASP A C 1
ATOM 1729 O O . ASP A 1 210 ? -17.827 -7.514 18.329 1.00 72.12 210 ASP A O 1
ATOM 1733 N N . SER A 1 211 ? -18.763 -5.555 17.779 1.00 72.00 211 SER A N 1
ATOM 1734 C CA . SER A 1 211 ? -19.327 -5.294 19.113 1.00 72.00 211 SER A CA 1
ATOM 1735 C C . SER A 1 211 ? -20.438 -6.272 19.515 1.00 72.00 211 SER A C 1
ATOM 1737 O O . SER A 1 211 ? -20.734 -6.400 20.707 1.00 72.00 211 SER A O 1
ATOM 1739 N N . SER A 1 212 ? -21.030 -6.984 18.549 1.00 73.25 212 SER A N 1
ATOM 1740 C CA . SER A 1 212 ? -22.032 -8.025 18.791 1.00 73.25 212 SER A CA 1
ATOM 1741 C C . SER A 1 212 ? -21.407 -9.379 19.147 1.00 73.25 212 SER A C 1
ATOM 1743 O O . SER A 1 212 ? -22.088 -10.261 19.678 1.00 73.25 212 SER A O 1
ATOM 1745 N N . HIS A 1 213 ? -20.097 -9.536 18.933 1.00 74.12 213 HIS A N 1
ATOM 1746 C CA . HIS A 1 213 ? -19.386 -10.774 19.208 1.00 74.12 213 HIS A CA 1
ATOM 1747 C C . HIS A 1 213 ? 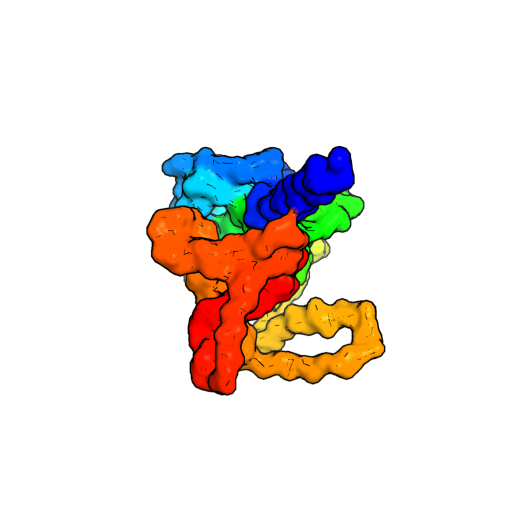-19.380 -11.101 20.710 1.00 74.12 213 HIS A C 1
ATOM 1749 O O . HIS A 1 213 ? -18.974 -10.296 21.551 1.00 74.12 213 HIS A O 1
ATOM 1755 N N . LEU A 1 214 ? -19.736 -12.339 21.070 1.00 79.88 214 LEU A N 1
ATOM 1756 C CA . LEU A 1 214 ? -19.843 -12.793 22.469 1.00 79.88 214 LEU A CA 1
ATOM 1757 C C . LEU A 1 214 ? -18.553 -12.568 23.277 1.00 79.88 214 LEU A C 1
ATOM 1759 O O . LEU A 1 214 ? -18.580 -12.235 24.463 1.00 79.88 214 LEU A O 1
ATOM 1763 N N . SER A 1 215 ? -17.407 -12.725 22.618 1.00 75.69 215 SER A N 1
ATOM 1764 C CA . SER A 1 215 ? -16.082 -12.546 23.219 1.00 75.69 215 SER A CA 1
ATOM 1765 C C . SER A 1 215 ? -15.542 -11.114 23.152 1.00 75.69 215 SER A C 1
ATOM 1767 O O . SER A 1 215 ? -14.455 -10.880 23.676 1.00 75.69 215 SER A O 1
ATOM 1769 N N . HIS A 1 216 ? -16.268 -10.150 22.570 1.00 72.81 216 HIS A N 1
ATOM 1770 C CA . HIS A 1 216 ? -15.846 -8.744 22.472 1.00 72.81 216 HIS A CA 1
ATOM 1771 C C . HIS A 1 216 ? -15.462 -8.164 23.845 1.00 72.81 216 HIS A C 1
ATOM 1773 O O . HIS A 1 216 ? -14.442 -7.490 23.998 1.00 72.81 216 HIS A O 1
ATOM 1779 N N . ARG A 1 217 ? -16.210 -8.546 24.893 1.00 72.69 217 ARG A N 1
ATOM 1780 C CA . ARG A 1 217 ? -15.961 -8.146 26.291 1.00 72.69 217 ARG A CA 1
ATOM 1781 C C . ARG A 1 217 ? -14.584 -8.553 26.834 1.00 72.69 217 ARG A C 1
ATOM 1783 O O . ARG A 1 217 ? -14.099 -7.929 27.776 1.00 72.69 217 ARG A O 1
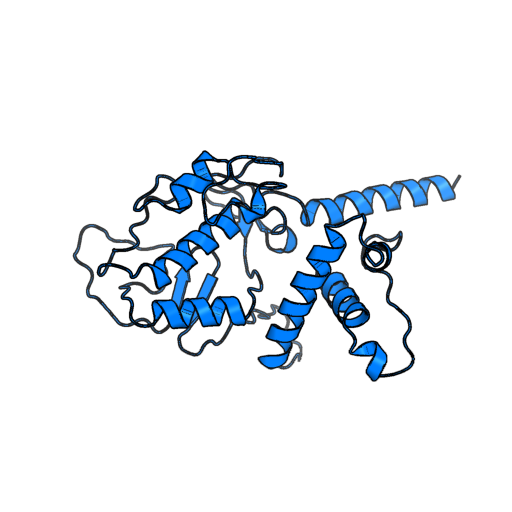ATOM 1790 N N . LEU A 1 218 ? -13.958 -9.595 26.280 1.00 69.25 218 LEU A N 1
ATOM 1791 C CA . LEU A 1 218 ? -12.623 -10.054 26.692 1.00 69.25 218 LEU A CA 1
ATOM 1792 C C . LEU A 1 218 ? -11.506 -9.158 26.145 1.00 69.25 218 LEU A C 1
ATOM 1794 O O . LEU A 1 218 ? -10.467 -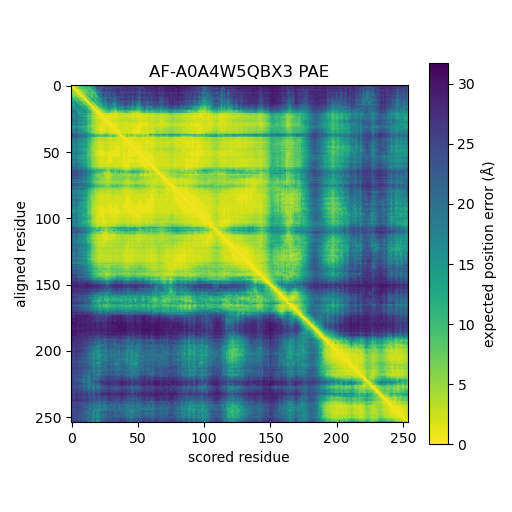9.004 26.787 1.00 69.25 218 LEU A O 1
ATOM 1798 N N . PHE A 1 219 ? -11.744 -8.546 24.987 1.00 67.00 219 PHE A N 1
ATOM 1799 C CA . PHE A 1 219 ? -10.830 -7.614 24.329 1.00 67.00 219 PHE A CA 1
ATOM 1800 C C . PHE A 1 219 ? -11.130 -6.153 24.677 1.00 67.00 219 PHE A C 1
ATOM 1802 O O . PHE A 1 219 ? -10.493 -5.235 24.171 1.00 67.00 219 PHE A O 1
ATOM 1809 N N . THR A 1 220 ? -12.082 -5.924 25.582 1.00 63.59 220 THR A N 1
ATOM 1810 C CA . THR A 1 220 ? -12.352 -4.599 26.130 1.00 63.59 220 THR A CA 1
ATOM 1811 C C . THR A 1 220 ? -11.261 -4.206 27.129 1.00 63.59 220 THR A C 1
ATOM 1813 O O . THR A 1 220 ? -10.919 -4.956 28.051 1.00 63.59 220 THR A O 1
ATOM 1816 N N . LEU A 1 221 ? -10.728 -2.994 26.977 1.00 58.47 221 LEU A N 1
ATOM 1817 C CA . LEU A 1 221 ? -9.675 -2.467 27.842 1.00 58.47 221 LEU A CA 1
ATOM 1818 C C . LEU A 1 221 ? -10.159 -2.246 29.280 1.00 58.47 221 LEU A C 1
ATOM 1820 O O . LEU A 1 221 ? -11.235 -1.684 29.526 1.00 58.47 221 LEU A O 1
ATOM 1824 N N . ILE A 1 222 ? -9.322 -2.653 30.241 1.00 61.72 222 ILE A N 1
ATOM 1825 C CA . ILE A 1 222 ? -9.512 -2.402 31.679 1.00 61.72 222 ILE A CA 1
ATOM 1826 C C . ILE A 1 222 ? -9.645 -0.876 31.903 1.00 61.72 222 ILE A C 1
ATOM 1828 O O . ILE A 1 222 ? -9.066 -0.110 31.134 1.00 61.72 222 ILE A O 1
ATOM 1832 N N . PRO A 1 223 ? -10.354 -0.396 32.948 1.00 43.75 223 PRO A N 1
ATOM 1833 C CA . PRO A 1 223 ? -10.546 1.037 33.234 1.00 43.75 223 PRO A CA 1
ATOM 1834 C C . PRO A 1 223 ? -9.288 1.928 33.272 1.00 43.75 223 PRO A C 1
ATOM 1836 O O . PRO A 1 223 ? -9.415 3.140 33.198 1.00 43.75 223 PRO A O 1
ATOM 1839 N N . LEU A 1 224 ? -8.084 1.348 33.342 1.00 51.12 224 LEU A N 1
ATOM 1840 C CA . LEU A 1 224 ? -6.799 2.058 33.258 1.00 51.12 224 LEU A CA 1
ATOM 1841 C C . LEU A 1 224 ? -6.234 2.174 31.825 1.00 51.12 224 LEU A C 1
ATOM 1843 O O . LEU A 1 224 ? -5.110 2.628 31.660 1.00 51.12 224 LEU A O 1
ATOM 1847 N N . GLY A 1 225 ? -6.966 1.736 30.794 1.00 50.94 225 GLY A N 1
ATOM 1848 C CA . GLY A 1 225 ? -6.724 2.055 29.375 1.00 50.94 225 GLY A CA 1
ATOM 1849 C C . GLY A 1 225 ? -5.500 1.423 28.702 1.00 50.94 225 GLY A C 1
ATOM 1850 O O . GLY A 1 225 ? -5.390 1.499 27.486 1.00 50.94 225 GLY A O 1
ATOM 1851 N N . LYS A 1 226 ? -4.613 0.772 29.462 1.00 52.91 226 LYS A N 1
ATOM 1852 C CA . LYS A 1 226 ? -3.315 0.268 28.972 1.00 52.91 226 LYS A CA 1
ATOM 1853 C C . LYS A 1 226 ? -3.289 -1.211 28.575 1.00 52.91 226 LYS A C 1
ATOM 1855 O O . LYS A 1 226 ? -2.265 -1.703 28.138 1.00 52.91 226 LYS A O 1
ATOM 1860 N N . ARG A 1 227 ? -4.367 -1.965 28.827 1.00 60.25 227 ARG A N 1
ATOM 1861 C CA . ARG A 1 227 ? -4.427 -3.410 28.534 1.00 60.25 227 ARG A CA 1
ATOM 1862 C C . ARG A 1 227 ? -5.840 -3.985 28.600 1.00 60.25 227 ARG A C 1
ATOM 1864 O O . ARG A 1 227 ? -6.657 -3.556 29.418 1.00 60.25 227 ARG A O 1
ATOM 1871 N N . CYS A 1 228 ? -6.099 -5.004 27.795 1.00 65.12 228 CYS A N 1
ATOM 1872 C CA . CYS A 1 228 ? -7.200 -5.954 27.895 1.00 65.12 228 CYS A CA 1
ATOM 1873 C C . CYS A 1 228 ? -7.114 -6.751 29.206 1.00 65.12 228 CYS A C 1
ATOM 1875 O O . CYS A 1 228 ? -6.037 -6.956 29.785 1.00 65.12 228 CYS A O 1
ATOM 1877 N N . ARG A 1 229 ? -8.266 -7.214 29.705 1.00 63.91 229 ARG A N 1
ATOM 1878 C CA . ARG A 1 229 ? -8.338 -7.986 30.952 1.00 63.91 229 ARG A CA 1
ATOM 1879 C C . ARG A 1 229 ? -7.670 -9.348 30.772 1.00 63.91 229 ARG A C 1
ATOM 1881 O O . ARG A 1 229 ? -8.255 -10.251 30.190 1.00 63.91 229 ARG A O 1
ATOM 1888 N N . CYS A 1 230 ? -6.471 -9.514 31.333 1.00 59.59 230 CYS A N 1
ATOM 1889 C CA . CYS A 1 230 ? -5.808 -10.815 31.367 1.00 59.59 230 CYS A CA 1
ATOM 1890 C C . CYS A 1 230 ? -6.702 -11.848 32.062 1.00 59.59 230 CYS A C 1
ATOM 1892 O O . CYS A 1 230 ? -7.090 -11.680 33.222 1.00 59.59 230 CYS A O 1
ATOM 1894 N N . THR A 1 231 ? -6.994 -12.942 31.372 1.00 61.44 231 THR A N 1
ATOM 1895 C CA . THR A 1 231 ? -7.636 -14.112 31.967 1.00 61.44 231 THR A CA 1
ATOM 1896 C C . THR A 1 231 ? -6.612 -14.832 32.844 1.00 61.44 231 THR A C 1
ATOM 1898 O O . THR A 1 231 ? -5.593 -15.312 32.341 1.00 61.44 231 THR A O 1
ATOM 1901 N N . LYS A 1 232 ? -6.849 -14.905 34.159 1.00 58.44 232 LYS A N 1
ATOM 1902 C CA . LYS A 1 232 ? -6.033 -15.745 35.048 1.00 58.44 232 LYS A CA 1
ATOM 1903 C C . LYS A 1 232 ? -6.234 -17.204 34.638 1.00 58.44 232 LYS A C 1
ATOM 1905 O O . LYS A 1 232 ? -7.364 -17.672 34.579 1.00 58.44 232 LYS A O 1
ATOM 1910 N N . SER A 1 233 ? -5.150 -17.909 34.335 1.00 56.72 233 SER A N 1
ATOM 1911 C CA . SER A 1 233 ? -5.192 -19.307 33.906 1.00 56.72 233 SER A CA 1
ATOM 1912 C C . SER A 1 233 ? -4.098 -20.083 34.633 1.00 56.72 233 SER A C 1
ATOM 1914 O O . SER A 1 233 ? -2.939 -19.681 34.584 1.00 56.72 233 SER A O 1
ATOM 1916 N N . GLY A 1 234 ? -4.471 -21.189 35.280 1.00 56.34 234 GLY A N 1
ATOM 1917 C CA . GLY A 1 234 ? -3.569 -22.021 36.084 1.00 56.34 234 GLY A CA 1
ATOM 1918 C C . GLY A 1 234 ? -2.819 -23.110 35.310 1.00 56.34 234 GLY A C 1
ATOM 1919 O O . GLY A 1 234 ? -2.045 -23.835 35.921 1.00 56.34 234 GLY A O 1
ATOM 1920 N N . THR A 1 235 ? -3.031 -23.256 33.993 1.00 65.19 235 THR A N 1
ATOM 1921 C CA . THR A 1 235 ? -2.364 -24.299 33.188 1.00 65.19 235 THR A CA 1
ATOM 1922 C C . THR A 1 235 ? -1.747 -23.748 31.902 1.00 65.19 235 THR A C 1
ATOM 1924 O O . THR A 1 235 ? -2.285 -22.829 31.280 1.00 65.19 235 THR A O 1
ATOM 1927 N N . ASN A 1 236 ? -0.643 -24.352 31.450 1.00 61.69 236 ASN A N 1
ATOM 1928 C CA . ASN A 1 236 ? 0.005 -23.996 30.181 1.00 61.69 236 ASN A CA 1
ATOM 1929 C C . ASN A 1 236 ? -0.913 -24.226 28.967 1.00 61.69 236 ASN A C 1
ATOM 1931 O O . ASN A 1 236 ? -0.866 -23.470 27.999 1.00 61.69 236 ASN A O 1
ATOM 1935 N N . ARG A 1 237 ? -1.811 -25.219 29.038 1.00 61.34 237 ARG A N 1
ATOM 1936 C CA . ARG A 1 237 ? -2.795 -25.512 27.984 1.00 61.34 237 ARG A CA 1
ATOM 1937 C C . ARG A 1 237 ? -3.777 -24.359 27.779 1.00 61.34 237 ARG A C 1
ATOM 1939 O O . ARG A 1 237 ? -4.056 -23.988 26.645 1.00 61.34 237 ARG A O 1
ATOM 1946 N N . THR A 1 238 ? -4.277 -23.771 28.864 1.00 58.09 238 THR A N 1
ATOM 1947 C CA . THR A 1 238 ? -5.175 -22.612 28.795 1.00 58.09 238 THR A CA 1
ATOM 1948 C C . THR A 1 238 ? -4.422 -21.333 28.430 1.00 58.09 238 THR A C 1
ATOM 1950 O O . THR A 1 238 ? -4.944 -20.549 27.644 1.00 58.09 238 THR A O 1
ATOM 1953 N N . LEU A 1 239 ? -3.173 -21.151 28.880 1.00 60.31 239 LEU A N 1
ATOM 1954 C CA . LEU A 1 239 ? -2.323 -20.014 28.484 1.00 60.31 239 LEU A CA 1
ATOM 1955 C C . LEU A 1 239 ? -1.995 -19.978 26.983 1.00 60.31 239 LEU A C 1
ATOM 1957 O O . LEU A 1 239 ? -1.824 -18.893 26.433 1.00 60.31 239 LEU A O 1
ATOM 1961 N N . ASN A 1 240 ? -1.926 -21.144 26.338 1.00 66.06 240 ASN A N 1
ATOM 1962 C CA . ASN A 1 240 ? -1.626 -21.282 24.911 1.00 66.06 240 ASN A CA 1
ATOM 1963 C C . ASN A 1 240 ? -2.874 -21.333 24.015 1.00 66.06 240 ASN A C 1
ATOM 1965 O O . ASN A 1 240 ? -2.767 -21.600 22.821 1.00 66.06 240 ASN A O 1
ATOM 1969 N N . SER A 1 241 ? -4.060 -21.102 24.580 1.00 70.44 241 SER A N 1
ATOM 1970 C CA . SER A 1 241 ? -5.286 -20.963 23.795 1.00 70.44 241 SER A CA 1
ATOM 1971 C C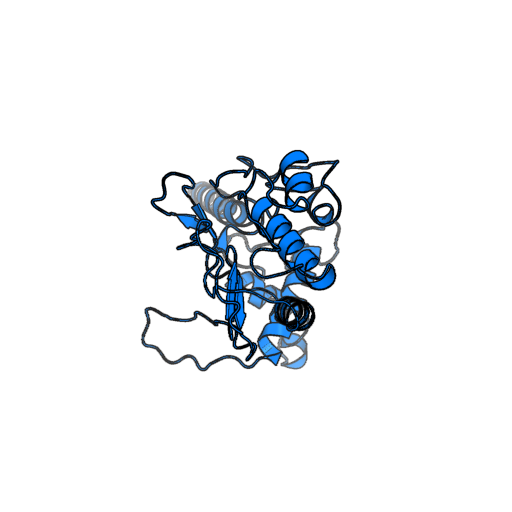 . SER A 1 241 ? -5.375 -19.580 23.137 1.00 70.44 241 SER A C 1
ATOM 1973 O O . SER A 1 241 ? -4.648 -18.652 23.497 1.00 70.44 241 SER A O 1
ATOM 1975 N N . PHE A 1 242 ? -6.280 -19.439 22.168 1.00 80.38 242 PHE A N 1
ATOM 1976 C CA . PHE A 1 242 ? -6.425 -18.227 21.363 1.00 80.38 242 PHE A CA 1
ATOM 1977 C C . PHE A 1 242 ? -6.625 -16.952 22.205 1.00 80.38 242 PHE A C 1
ATOM 1979 O O . PHE A 1 242 ? -5.853 -16.008 22.063 1.00 80.38 242 PHE A O 1
ATOM 1986 N N . TYR A 1 243 ? -7.606 -16.918 23.117 1.00 77.12 243 TYR A N 1
ATOM 1987 C CA . TYR A 1 243 ? -7.957 -15.688 23.843 1.00 77.12 243 TYR A CA 1
ATOM 1988 C C . TYR A 1 243 ? -6.822 -15.139 24.728 1.00 77.12 243 TYR A C 1
ATOM 1990 O O . TYR A 1 243 ? -6.543 -13.945 24.640 1.00 77.12 243 TYR A O 1
ATOM 1998 N N . PRO A 1 244 ? -6.111 -15.942 25.546 1.00 72.31 244 PRO A N 1
ATOM 1999 C CA . PRO A 1 244 ? -5.007 -15.428 26.356 1.00 72.31 244 PRO A CA 1
ATOM 2000 C C . PRO A 1 244 ? -3.795 -14.995 25.523 1.00 72.31 244 PRO A C 1
ATOM 2002 O O . PRO A 1 244 ? -3.144 -14.016 25.888 1.00 72.31 244 PRO A O 1
ATOM 2005 N N . GLN A 1 245 ? -3.505 -15.668 24.402 1.00 71.69 245 GLN A N 1
ATOM 2006 C CA . GLN A 1 245 ? -2.463 -15.233 23.463 1.00 71.69 245 GLN A CA 1
ATOM 2007 C C . GLN A 1 245 ? -2.840 -13.913 22.782 1.00 71.69 245 GLN A C 1
ATOM 2009 O O . GLN A 1 245 ? -2.036 -12.986 22.758 1.00 71.69 245 GLN A O 1
ATOM 2014 N N . ALA A 1 246 ? -4.082 -13.800 22.314 1.00 71.75 246 ALA A N 1
ATOM 2015 C CA . ALA A 1 246 ? -4.620 -12.601 21.689 1.00 71.75 246 ALA A CA 1
ATOM 2016 C C . ALA A 1 246 ? -4.619 -11.405 22.648 1.00 71.75 246 ALA A C 1
ATOM 2018 O O . ALA A 1 246 ? -4.143 -10.333 22.299 1.00 71.75 246 ALA A O 1
ATOM 2019 N N . ILE A 1 247 ? -5.063 -11.598 23.891 1.00 70.19 247 ILE A N 1
ATOM 2020 C CA . ILE A 1 247 ? -5.037 -10.561 24.930 1.00 70.19 247 ILE A CA 1
ATOM 2021 C C . ILE A 1 247 ? -3.603 -10.117 25.234 1.00 70.19 247 ILE A C 1
ATOM 2023 O O . ILE A 1 247 ? -3.356 -8.922 25.348 1.00 70.19 247 ILE A O 1
ATOM 2027 N N . ARG A 1 248 ? -2.644 -11.048 25.349 1.00 69.12 248 ARG A N 1
ATOM 2028 C CA . ARG A 1 248 ? -1.227 -10.709 25.573 1.00 69.12 248 ARG A CA 1
ATOM 2029 C C . ARG A 1 248 ? -0.633 -9.916 24.416 1.00 69.12 248 ARG A C 1
ATOM 2031 O O . ARG A 1 248 ? 0.081 -8.956 24.669 1.00 69.12 248 ARG A O 1
ATOM 2038 N N . LEU A 1 249 ? -0.940 -10.313 23.185 1.00 65.81 249 LEU A N 1
ATOM 2039 C CA . LEU A 1 249 ? -0.455 -9.641 21.987 1.00 65.81 249 LEU A CA 1
ATOM 2040 C C . LEU A 1 249 ? -1.044 -8.233 21.861 1.00 65.81 249 LEU A C 1
ATOM 2042 O O . LEU A 1 249 ? -0.299 -7.277 21.691 1.00 65.81 249 LEU A O 1
ATOM 2046 N N . MET A 1 250 ? -2.357 -8.086 22.053 1.00 65.31 250 MET A N 1
ATOM 2047 C CA . MET A 1 250 ? -3.024 -6.779 22.054 1.00 65.31 250 MET A CA 1
ATOM 2048 C C . MET A 1 250 ? -2.514 -5.873 23.184 1.00 65.31 250 MET A C 1
ATOM 2050 O O . MET A 1 250 ? -2.354 -4.679 22.981 1.00 65.31 250 MET A O 1
ATOM 2054 N N . ASN A 1 251 ? -2.180 -6.435 24.351 1.00 62.62 251 ASN A N 1
ATOM 2055 C CA . ASN A 1 251 ? -1.562 -5.689 25.455 1.00 62.62 251 ASN A CA 1
ATOM 2056 C C . ASN A 1 251 ? -0.134 -5.215 25.167 1.00 62.62 251 ASN A C 1
ATOM 2058 O O . ASN A 1 251 ? 0.353 -4.364 25.896 1.00 62.62 251 ASN A O 1
ATOM 2062 N N . TYR A 1 252 ? 0.548 -5.803 24.182 1.00 58.22 252 TYR A N 1
ATOM 2063 C CA . TYR A 1 252 ? 1.882 -5.384 23.749 1.00 58.22 252 TYR A CA 1
ATOM 2064 C C . TYR A 1 252 ? 1.820 -4.251 22.713 1.00 58.22 252 TYR A C 1
ATOM 2066 O O . TYR A 1 252 ? 2.805 -3.553 22.505 1.00 58.22 252 TYR A O 1
ATOM 2074 N N . LEU A 1 253 ? 0.673 -4.096 22.044 1.00 53.47 253 LEU A N 1
ATOM 2075 C CA . LEU A 1 253 ? 0.423 -3.089 21.009 1.00 53.47 253 LEU A CA 1
ATOM 2076 C C . LEU A 1 253 ? -0.175 -1.782 21.568 1.00 53.47 253 LEU A C 1
ATOM 2078 O O . LEU A 1 253 ? -0.382 -0.843 20.803 1.00 53.47 253 LEU A O 1
ATOM 2082 N N . HIS A 1 254 ? -0.505 -1.742 22.864 1.00 48.81 254 HIS A N 1
ATOM 2083 C CA . HIS A 1 254 ? -1.137 -0.625 23.583 1.00 48.81 254 HIS A CA 1
ATOM 2084 C C . HIS A 1 254 ? -0.169 -0.027 24.608 1.00 48.81 254 HIS A C 1
ATOM 2086 O O . HIS A 1 254 ? -0.252 1.201 24.842 1.00 48.81 254 HIS A O 1
#